Protein AF-A0A1I8IFS0-F1 (afdb_monomer)

Solvent-accessible surface area (backbone atoms only — not comparable to full-atom values): 12813 Å² total; per-residue (Å²): 81,70,69,9,41,59,38,7,77,75,69,34,54,9,78,41,68,41,52,68,35,66,92,79,79,62,46,43,66,48,5,43,55,26,19,78,71,68,16,34,9,33,21,36,29,39,44,37,38,36,21,27,45,75,95,44,44,54,42,33,31,20,45,15,33,56,20,40,13,30,39,33,73,50,88,95,54,44,45,33,42,68,42,56,23,23,49,50,63,67,68,58,48,54,47,28,39,78,68,76,37,70,44,60,85,50,34,21,15,21,68,82,40,45,80,34,40,48,27,66,46,22,70,66,22,18,28,19,15,24,41,22,51,73,94,59,44,6,52,57,15,35,51,47,26,50,51,26,35,46,55,4,10,62,72,34,74,30,55,56,34,73,66,22,52,57,73,93,57,77,93,58,81,58,30,26,11,26,28,23,36,16,35,35,49,80,72,68,54,79,68,52,25,54,54,49,41,53,49,50,51,55,56,44,67,44,86,44,97,41,89,93,51,72,45,79,50,58,40,48,71,57,51,54,49,50,53,50,28,60,75,70,73,50,82,91,73,58,69,70,57,53,54,51,50,54,51,50,26,60,76,70,74,47,136

Organism: NCBI:txid282301

Structure (mmCIF, N/CA/C/O backbone):
data_AF-A0A1I8IFS0-F1
#
_entry.id   AF-A0A1I8IFS0-F1
#
loop_
_atom_site.group_PDB
_atom_site.id
_atom_site.type_symbol
_atom_site.label_atom_id
_atom_site.label_alt_id
_atom_site.label_comp_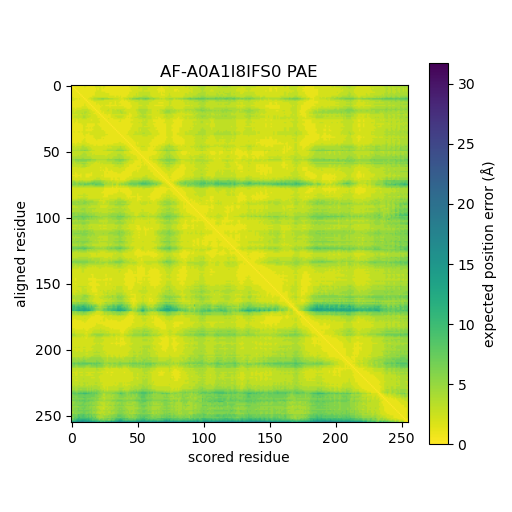id
_atom_site.label_asym_id
_atom_site.label_entity_id
_atom_site.label_seq_id
_atom_site.pdbx_PDB_ins_code
_atom_site.Cartn_x
_atom_site.Cartn_y
_atom_site.Cartn_z
_atom_site.occupancy
_atom_site.B_iso_or_equiv
_atom_site.auth_seq_id
_atom_site.auth_comp_id
_atom_site.auth_asym_id
_atom_site.auth_atom_id
_atom_site.pdbx_PDB_model_num
ATOM 1 N N . MET A 1 1 ? -9.125 -4.667 -11.102 1.00 98.50 1 MET A N 1
ATOM 2 C CA . MET A 1 1 ? -7.885 -4.664 -11.908 1.00 98.50 1 MET A CA 1
ATOM 3 C C . MET A 1 1 ? -8.099 -5.149 -13.339 1.00 98.50 1 MET A C 1
ATOM 5 O O . MET A 1 1 ? -7.757 -4.418 -14.251 1.00 98.50 1 MET A O 1
ATOM 9 N N . ASP A 1 2 ? -8.677 -6.325 -13.578 1.00 98.44 2 ASP A N 1
ATOM 10 C CA . ASP A 1 2 ? -8.735 -6.912 -14.934 1.00 98.44 2 ASP A CA 1
ATOM 11 C C . ASP A 1 2 ? -9.396 -6.011 -15.991 1.00 98.44 2 ASP A C 1
ATOM 13 O O . ASP A 1 2 ? -8.914 -5.907 -17.116 1.00 98.44 2 ASP A O 1
ATOM 17 N N . LEU A 1 3 ? -10.451 -5.275 -15.621 1.00 98.75 3 LEU A N 1
ATOM 18 C CA . LEU A 1 3 ? -11.052 -4.273 -16.508 1.00 98.75 3 LEU A CA 1
ATOM 19 C C . LEU A 1 3 ? -10.087 -3.115 -16.830 1.00 98.75 3 LEU A C 1
ATOM 21 O O . LEU A 1 3 ? -10.099 -2.604 -17.947 1.00 98.75 3 LEU A O 1
ATOM 25 N N . ALA A 1 4 ? -9.245 -2.706 -15.878 1.00 98.81 4 ALA A N 1
ATOM 26 C CA . ALA A 1 4 ? -8.204 -1.709 -16.113 1.00 98.81 4 ALA A CA 1
ATOM 27 C C . ALA A 1 4 ? -7.145 -2.258 -17.082 1.00 98.81 4 ALA A C 1
ATOM 29 O O . ALA A 1 4 ? -6.801 -1.575 -18.038 1.00 98.81 4 ALA A O 1
ATOM 30 N N . VAL A 1 5 ? -6.715 -3.515 -16.916 1.00 98.88 5 VAL A N 1
ATOM 31 C CA . VAL A 1 5 ? -5.812 -4.209 -17.857 1.00 98.88 5 VAL A CA 1
ATOM 32 C C . 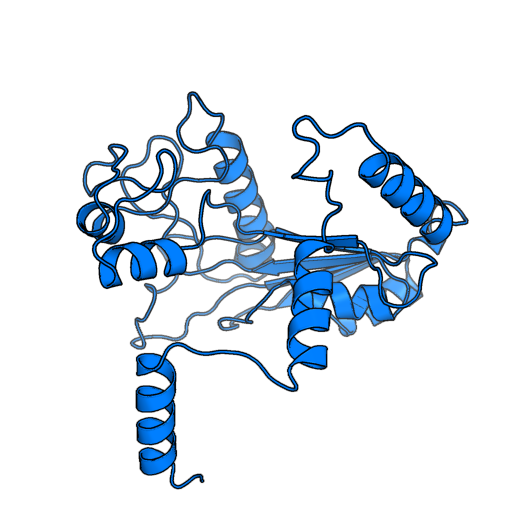VAL A 1 5 ? -6.399 -4.234 -19.272 1.00 98.88 5 VAL A C 1
ATOM 34 O O . VAL A 1 5 ? -5.721 -3.863 -20.228 1.00 98.88 5 VAL A O 1
ATOM 37 N N . ALA A 1 6 ? -7.671 -4.617 -19.415 1.00 98.75 6 ALA A N 1
ATOM 38 C CA . ALA A 1 6 ? -8.342 -4.664 -20.714 1.00 98.75 6 ALA A CA 1
ATOM 39 C C . ALA A 1 6 ? -8.393 -3.287 -21.400 1.00 98.75 6 ALA A C 1
ATOM 41 O O . ALA A 1 6 ? -8.149 -3.196 -22.600 1.00 98.75 6 ALA A O 1
ATOM 42 N N . LYS A 1 7 ? -8.662 -2.216 -20.641 1.00 98.75 7 LYS A N 1
ATOM 43 C CA . LYS A 1 7 ? -8.653 -0.833 -21.148 1.00 98.75 7 LYS A CA 1
ATOM 44 C C . LYS A 1 7 ? -7.243 -0.364 -21.514 1.00 98.75 7 LYS A C 1
ATOM 46 O O . LYS A 1 7 ? -7.053 0.183 -22.594 1.00 98.75 7 LYS A O 1
ATOM 51 N N . ALA A 1 8 ? -6.253 -0.633 -20.664 1.00 98.69 8 ALA A N 1
ATOM 52 C CA . ALA A 1 8 ? -4.863 -0.250 -20.902 1.00 98.69 8 ALA A CA 1
ATOM 53 C C . ALA A 1 8 ? -4.319 -0.838 -22.209 1.00 98.69 8 ALA A C 1
ATOM 55 O O . ALA A 1 8 ? -3.685 -0.127 -22.975 1.00 98.69 8 ALA A O 1
ATOM 56 N N . ARG A 1 9 ? -4.663 -2.090 -22.534 1.00 98.06 9 ARG A N 1
ATOM 57 C CA . ARG A 1 9 ? -4.279 -2.718 -23.812 1.00 98.06 9 ARG A CA 1
ATOM 58 C C . ARG A 1 9 ? -4.854 -2.032 -25.054 1.00 98.06 9 ARG A C 1
ATOM 60 O O . ARG A 1 9 ? -4.344 -2.242 -26.146 1.00 98.06 9 ARG A O 1
ATOM 67 N N . GLN A 1 10 ? -5.936 -1.269 -24.912 1.00 97.75 10 GLN A N 1
ATOM 68 C CA . GLN A 1 10 ? -6.578 -0.578 -26.031 1.00 97.75 10 GLN A CA 1
ATOM 69 C C . GLN A 1 10 ? -6.068 0.855 -26.204 1.00 97.75 10 GLN A C 1
ATOM 71 O O . GLN A 1 10 ? -6.028 1.347 -27.327 1.00 97.75 10 GLN A O 1
ATOM 76 N N . CYS A 1 11 ? -5.716 1.538 -25.111 1.00 97.06 11 CYS A N 1
ATOM 77 C CA . CYS A 1 11 ? -5.417 2.974 -25.139 1.00 97.06 11 CYS A CA 1
ATOM 78 C C . CYS A 1 11 ? -4.245 3.410 -24.243 1.00 97.06 11 CYS A C 1
ATOM 80 O O . CYS A 1 11 ? -4.140 4.581 -23.891 1.00 97.06 11 CYS A O 1
ATOM 82 N N . GLY A 1 12 ? -3.380 2.483 -23.835 1.00 98.12 12 GLY A N 1
ATOM 83 C CA . GLY A 1 12 ? -2.184 2.732 -23.026 1.00 98.12 12 GLY A CA 1
ATOM 84 C C . GLY A 1 12 ? -2.438 2.834 -21.519 1.00 98.12 12 GLY A C 1
ATOM 85 O O . GLY A 1 12 ? -1.599 2.419 -20.727 1.00 98.12 12 GLY A O 1
ATOM 86 N N . VAL A 1 13 ? -3.600 3.335 -21.087 1.00 98.75 13 VAL A N 1
ATOM 87 C CA . VAL A 1 13 ? -3.959 3.452 -19.661 1.00 98.75 13 VAL A CA 1
ATOM 88 C C . VAL A 1 13 ? -5.401 3.021 -19.430 1.00 98.75 13 VAL A C 1
ATOM 90 O O . VAL A 1 13 ? -6.316 3.456 -20.124 1.00 98.75 13 VAL A O 1
ATOM 93 N N . GLY A 1 14 ? -5.617 2.191 -18.416 1.00 98.75 14 GLY A N 1
ATOM 94 C CA . GLY A 1 14 ? -6.935 1.845 -17.909 1.00 98.75 14 GLY A CA 1
ATOM 95 C C . GLY A 1 14 ? -7.089 2.297 -16.467 1.00 98.75 14 GLY A C 1
ATOM 96 O O . GLY A 1 14 ? -6.267 1.956 -15.625 1.00 98.75 14 GLY A O 1
ATOM 97 N N . TRP A 1 15 ? -8.164 3.024 -16.176 1.00 98.69 15 TRP A N 1
ATOM 98 C CA . TRP A 1 15 ? -8.491 3.508 -14.837 1.00 98.69 15 TRP A CA 1
ATOM 99 C C . TRP A 1 15 ? -9.888 3.030 -14.449 1.00 98.69 15 TRP A C 1
ATOM 101 O O . TRP A 1 15 ? -10.848 3.243 -15.193 1.00 98.69 15 TRP A O 1
ATOM 111 N N . VAL A 1 16 ? -10.014 2.360 -13.305 1.00 98.81 16 VAL A N 1
ATOM 112 C CA . VAL A 1 16 ? -11.281 1.801 -12.819 1.00 98.81 16 VAL A CA 1
ATOM 113 C C . VAL A 1 16 ? -11.444 2.119 -11.343 1.00 98.81 16 VAL A C 1
ATOM 115 O O . VAL A 1 16 ? -10.585 1.784 -10.533 1.00 98.81 16 VAL A O 1
ATOM 118 N 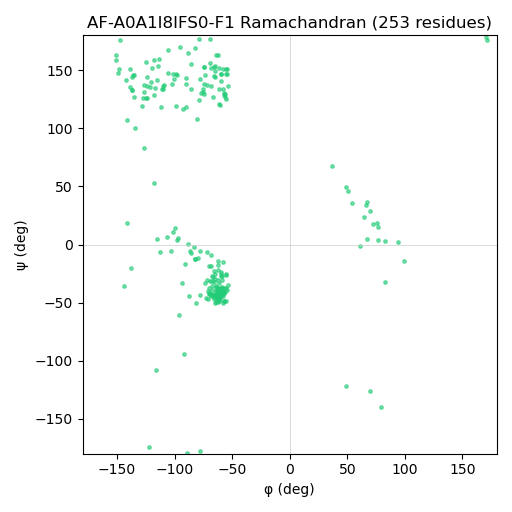N . VAL A 1 17 ? -12.583 2.709 -10.998 1.00 98.62 17 VAL A N 1
ATOM 119 C CA . VAL A 1 17 ? -12.980 2.972 -9.615 1.00 98.62 17 VAL A CA 1
ATOM 120 C C . VAL A 1 17 ? -14.152 2.060 -9.265 1.00 98.62 17 VAL A C 1
ATOM 122 O O . VAL A 1 17 ? -15.084 1.917 -10.057 1.00 98.62 17 VAL A O 1
ATOM 125 N N . ALA A 1 18 ? -14.093 1.418 -8.102 1.00 98.19 18 ALA A N 1
ATOM 126 C CA . ALA A 1 18 ? -15.169 0.602 -7.556 1.00 98.19 18 ALA A CA 1
ATOM 127 C C . ALA A 1 18 ? -15.777 1.292 -6.331 1.00 98.19 18 ALA A C 1
ATOM 129 O O . ALA A 1 18 ? -15.057 1.803 -5.474 1.00 98.19 18 ALA A O 1
ATOM 130 N N . ALA A 1 19 ? -17.105 1.284 -6.258 1.00 97.88 19 ALA A N 1
ATOM 131 C CA . ALA A 1 19 ? -17.886 1.884 -5.185 1.00 97.88 19 ALA A CA 1
ATOM 132 C C . ALA A 1 19 ? -18.620 0.812 -4.377 1.00 97.88 19 ALA A C 1
ATOM 134 O O . ALA A 1 19 ? -18.875 -0.284 -4.874 1.00 97.88 19 ALA A O 1
ATOM 135 N N . ASN A 1 20 ? -19.020 1.163 -3.152 1.00 96.19 20 ASN A N 1
ATOM 136 C CA . ASN A 1 20 ? -19.763 0.288 -2.241 1.00 96.19 20 ASN A CA 1
ATOM 137 C C . ASN A 1 20 ? -19.072 -1.069 -1.987 1.00 96.19 20 ASN A C 1
ATOM 139 O O . ASN A 1 20 ? -19.739 -2.092 -1.841 1.00 96.19 20 ASN A O 1
ATOM 143 N N . SER A 1 21 ? -17.739 -1.070 -1.924 1.00 96.31 21 SER A N 1
ATOM 144 C CA . SER A 1 21 ? -16.931 -2.267 -1.687 1.00 96.31 21 SER A CA 1
ATOM 145 C C . SER A 1 21 ? -16.699 -2.521 -0.188 1.00 96.31 21 SER A C 1
ATOM 147 O O . SER A 1 21 ? -17.170 -1.784 0.689 1.00 96.31 21 SER A O 1
ATOM 149 N N . THR A 1 22 ? -15.956 -3.583 0.112 1.00 94.88 22 THR A N 1
ATOM 150 C CA . THR A 1 22 ? -15.519 -3.986 1.456 1.00 94.88 22 THR A CA 1
ATOM 151 C C . THR A 1 22 ? -13.993 -4.063 1.531 1.00 94.88 22 THR A C 1
ATOM 153 O O . THR A 1 22 ? -13.291 -3.698 0.590 1.00 94.88 22 THR A O 1
ATOM 156 N N . HIS A 1 23 ? -13.452 -4.528 2.659 1.00 95.06 23 HIS A N 1
ATOM 157 C CA . HIS A 1 23 ? -12.017 -4.776 2.789 1.00 95.06 23 HIS A CA 1
ATOM 158 C C . HIS A 1 23 ? -11.539 -5.761 1.708 1.00 95.06 23 HIS A C 1
ATOM 160 O O . HIS A 1 23 ? -12.126 -6.832 1.562 1.00 95.06 23 HIS A O 1
ATOM 166 N N . PHE A 1 24 ? -10.479 -5.413 0.974 1.00 96.25 24 PHE A N 1
ATOM 167 C CA . PHE A 1 24 ? -10.017 -6.186 -0.189 1.00 96.25 24 PHE A CA 1
ATOM 168 C C . PHE A 1 24 ? -8.728 -6.988 0.030 1.00 96.25 24 PHE A C 1
ATOM 170 O O . PHE A 1 24 ? -8.194 -7.559 -0.918 1.00 96.25 24 PHE A O 1
ATOM 177 N N . GLY A 1 25 ? -8.226 -7.027 1.269 1.00 95.88 25 GLY A N 1
ATOM 178 C CA . GLY A 1 25 ? -6.965 -7.683 1.601 1.00 95.88 25 GLY A CA 1
ATOM 179 C C . GLY A 1 25 ? -5.746 -6.829 1.255 1.00 95.88 25 GLY A C 1
ATOM 180 O O . GLY A 1 25 ? -5.739 -5.621 1.485 1.00 95.88 25 GLY A O 1
ATOM 181 N N . ILE A 1 26 ? -4.709 -7.483 0.737 1.00 96.75 26 ILE A N 1
ATOM 182 C CA . ILE A 1 26 ? -3.457 -6.843 0.324 1.00 96.75 26 ILE A CA 1
ATOM 183 C C . ILE A 1 26 ? -3.637 -6.138 -1.027 1.00 96.75 26 ILE A C 1
ATOM 185 O O . ILE A 1 26 ? -4.139 -6.731 -1.985 1.00 96.75 26 ILE A O 1
ATOM 189 N N . ALA A 1 27 ? -3.219 -4.876 -1.132 1.00 98.38 27 ALA A N 1
ATOM 190 C CA . ALA A 1 27 ? -3.340 -4.127 -2.383 1.00 98.38 27 ALA A CA 1
ATOM 191 C C . ALA A 1 27 ? -2.421 -4.719 -3.470 1.00 98.38 27 ALA A C 1
ATOM 193 O O . ALA A 1 27 ? -2.795 -4.764 -4.648 1.00 98.38 27 ALA A O 1
ATOM 194 N N . GLY A 1 28 ? -1.281 -5.288 -3.055 1.00 98.31 28 GLY A N 1
ATOM 195 C CA . GLY A 1 28 ? -0.319 -5.991 -3.899 1.00 98.31 28 GLY A CA 1
ATOM 196 C C . GLY A 1 28 ? -0.929 -7.107 -4.737 1.00 98.31 28 GLY A C 1
ATOM 197 O O . GLY A 1 28 ? -0.548 -7.253 -5.895 1.00 98.31 28 GLY A O 1
ATOM 198 N N . HIS A 1 29 ? -1.943 -7.823 -4.229 1.00 98.06 29 HIS A N 1
ATOM 199 C CA . HIS A 1 29 ? -2.639 -8.855 -5.007 1.00 98.06 29 HIS A CA 1
ATOM 200 C C . HIS A 1 29 ? -3.198 -8.295 -6.320 1.00 98.06 29 HIS A C 1
ATOM 202 O O . HIS A 1 29 ? -3.091 -8.929 -7.365 1.00 98.06 29 HIS A O 1
ATOM 208 N N . TYR A 1 30 ? -3.765 -7.088 -6.292 1.00 98.69 30 TYR A N 1
ATOM 209 C CA . TYR A 1 30 ? -4.360 -6.473 -7.474 1.00 98.69 30 TYR A CA 1
ATOM 210 C C . TYR A 1 30 ? -3.302 -5.888 -8.402 1.00 98.69 30 TYR A C 1
ATOM 212 O O . TYR A 1 30 ? -3.392 -6.097 -9.608 1.00 98.69 30 TYR A O 1
ATOM 220 N N . SER A 1 31 ? -2.296 -5.193 -7.872 1.00 98.75 31 SER A N 1
ATOM 221 C CA . SER A 1 31 ? -1.220 -4.622 -8.693 1.00 98.75 31 SER A CA 1
ATOM 222 C C . SER A 1 31 ? -0.409 -5.709 -9.405 1.00 98.75 31 SER A C 1
ATOM 224 O O . SER A 1 31 ? -0.133 -5.583 -10.599 1.00 98.75 31 SER A O 1
ATOM 226 N N . LEU A 1 32 ? -0.114 -6.825 -8.724 1.00 98.50 32 LEU A N 1
ATOM 227 C CA . LEU A 1 32 ? 0.585 -7.974 -9.310 1.00 98.50 32 LEU A CA 1
ATOM 228 C C . LEU A 1 32 ? -0.190 -8.618 -10.466 1.00 98.50 32 LEU A C 1
ATOM 230 O O . LEU A 1 32 ? 0.436 -9.101 -11.407 1.00 98.50 32 LEU A O 1
ATOM 234 N N . ARG A 1 33 ? -1.532 -8.582 -10.462 1.00 98.19 33 ARG A N 1
ATOM 235 C CA . ARG A 1 33 ? -2.326 -9.063 -11.611 1.00 98.19 33 ARG A CA 1
ATOM 236 C C . ARG A 1 33 ? -2.012 -8.283 -12.886 1.00 98.19 33 ARG A C 1
ATOM 238 O O . ARG A 1 33 ? -1.914 -8.889 -13.944 1.00 98.19 33 ARG A O 1
ATOM 245 N N . ALA A 1 34 ? -1.836 -6.962 -12.805 1.00 98.62 34 ALA A N 1
ATOM 246 C CA . ALA A 1 34 ? -1.439 -6.167 -13.970 1.00 98.62 34 ALA A CA 1
ATOM 247 C C . ALA A 1 34 ? 0.012 -6.457 -14.387 1.00 98.62 34 ALA A C 1
ATOM 249 O O . ALA A 1 34 ? 0.264 -6.660 -15.575 1.00 98.62 34 ALA A O 1
ATOM 250 N N . ALA A 1 35 ? 0.931 -6.575 -13.420 1.00 98.38 35 ALA A N 1
ATOM 251 C CA . ALA A 1 35 ? 2.326 -6.943 -13.683 1.00 98.38 35 ALA A CA 1
ATOM 252 C C . ALA A 1 35 ? 2.447 -8.304 -14.387 1.00 98.38 35 ALA A C 1
ATOM 254 O O . ALA A 1 35 ? 3.197 -8.427 -15.352 1.00 98.38 35 ALA A O 1
ATOM 255 N N . GLY A 1 36 ? 1.632 -9.292 -14.001 1.00 97.31 36 GLY A N 1
ATOM 256 C CA . GLY A 1 36 ? 1.546 -10.594 -14.677 1.00 97.31 36 GLY A CA 1
ATOM 257 C C . GLY A 1 36 ? 1.065 -10.528 -16.135 1.00 97.31 36 GLY A C 1
ATOM 258 O O . GLY A 1 36 ? 1.233 -11.486 -16.884 1.00 97.31 36 GLY A O 1
ATOM 259 N N . HIS A 1 37 ? 0.501 -9.397 -16.565 1.00 97.50 37 HIS A N 1
ATOM 260 C CA . HIS A 1 37 ? 0.132 -9.120 -17.953 1.00 97.50 37 HIS A CA 1
ATOM 261 C C . HIS A 1 37 ? 1.132 -8.215 -18.688 1.00 97.50 37 HIS A C 1
ATOM 263 O O . HIS A 1 37 ? 0.812 -7.761 -19.788 1.00 97.50 37 HIS A O 1
ATOM 269 N N . GLY A 1 38 ? 2.307 -7.950 -18.107 1.00 97.56 38 GLY A N 1
ATOM 270 C CA . GLY A 1 38 ? 3.312 -7.052 -18.679 1.00 97.56 38 GLY A CA 1
ATOM 271 C C . GLY A 1 38 ? 2.971 -5.565 -18.533 1.00 97.56 38 GLY A C 1
ATOM 272 O O . GLY A 1 38 ? 3.538 -4.740 -19.242 1.00 97.56 38 GLY A O 1
ATOM 273 N N . LEU A 1 39 ? 2.058 -5.207 -17.624 1.00 98.69 39 LEU A N 1
ATOM 274 C CA . LEU A 1 39 ? 1.611 -3.830 -17.395 1.00 98.69 39 LEU A CA 1
ATOM 275 C C . LEU A 1 39 ? 2.023 -3.340 -16.005 1.00 98.69 39 LEU A C 1
ATOM 277 O O . LEU A 1 39 ? 2.117 -4.120 -15.063 1.00 98.69 39 LEU A O 1
ATOM 281 N N . ILE A 1 40 ? 2.191 -2.034 -15.835 1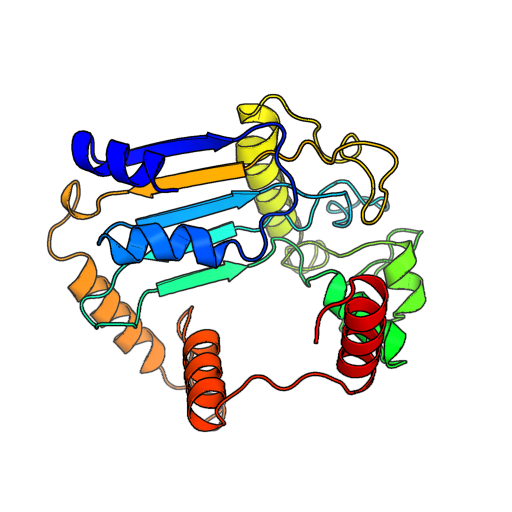.00 98.88 40 ILE A N 1
ATOM 282 C CA . ILE A 1 40 ? 2.314 -1.436 -14.502 1.00 98.88 40 ILE A CA 1
ATOM 283 C C . ILE A 1 40 ? 0.926 -1.431 -13.855 1.00 98.88 40 ILE A C 1
ATOM 285 O O . ILE A 1 40 ? -0.040 -0.978 -14.467 1.00 98.88 40 ILE A O 1
ATOM 289 N N . GLY A 1 41 ? 0.817 -1.924 -12.623 1.00 98.88 41 GLY A N 1
ATOM 290 C CA . GLY A 1 41 ? -0.413 -1.942 -11.836 1.00 98.88 41 GLY A CA 1
ATOM 291 C C . GLY A 1 41 ? -0.345 -1.001 -10.646 1.00 98.88 41 GLY A C 1
ATOM 292 O O . GLY A 1 41 ? 0.630 -1.040 -9.903 1.00 98.88 41 GLY A O 1
ATOM 293 N N . LEU A 1 42 ? -1.397 -0.215 -10.429 1.00 98.94 42 LEU A N 1
ATOM 294 C CA . LEU A 1 42 ? -1.610 0.554 -9.204 1.00 98.94 42 LEU A CA 1
ATOM 295 C C . LEU A 1 42 ? -2.922 0.127 -8.547 1.00 98.94 42 LEU A C 1
ATOM 297 O O . LEU A 1 42 ? -3.934 -0.060 -9.232 1.00 98.94 42 LEU A O 1
ATOM 301 N N . ALA A 1 43 ? -2.921 0.022 -7.223 1.00 98.81 43 ALA A N 1
ATOM 302 C CA . ALA A 1 43 ? -4.109 -0.300 -6.445 1.00 98.81 43 ALA A CA 1
ATOM 303 C C . ALA A 1 43 ? -4.179 0.552 -5.177 1.00 98.81 43 ALA A C 1
ATOM 305 O O . ALA A 1 43 ? -3.194 0.703 -4.454 1.00 98.81 43 ALA A O 1
ATOM 306 N N . PHE A 1 44 ? -5.371 1.077 -4.908 1.00 98.81 44 PHE A N 1
ATOM 307 C CA . PHE A 1 44 ? -5.662 1.950 -3.778 1.00 98.81 44 PHE A CA 1
ATOM 308 C C . PHE A 1 44 ? -7.014 1.579 -3.161 1.00 98.81 44 PHE A C 1
ATOM 310 O O . PHE A 1 44 ? -7.922 1.118 -3.860 1.00 98.81 44 PHE A O 1
ATOM 317 N N . THR A 1 45 ? -7.167 1.821 -1.862 1.00 98.56 45 THR A N 1
ATOM 318 C CA . THR A 1 45 ? -8.458 1.751 -1.161 1.00 98.56 45 THR A CA 1
ATOM 319 C C . THR A 1 45 ? -8.463 2.751 -0.017 1.00 98.56 45 THR A C 1
ATOM 321 O O . THR A 1 45 ? -7.427 2.960 0.612 1.00 98.56 45 THR A O 1
ATOM 324 N N . ASN A 1 46 ? -9.620 3.328 0.302 1.00 97.81 46 ASN A N 1
ATOM 325 C CA . ASN A 1 46 ? -9.802 3.941 1.616 1.00 97.81 46 ASN A CA 1
ATOM 326 C C . ASN A 1 46 ? -10.174 2.870 2.660 1.00 97.81 46 ASN A C 1
ATOM 328 O O . ASN A 1 46 ? -10.444 1.714 2.312 1.00 97.81 46 ASN A O 1
ATOM 332 N N . ALA A 1 47 ? -10.163 3.235 3.941 1.00 96.75 47 ALA A N 1
ATOM 333 C CA . ALA A 1 47 ? -10.548 2.350 5.040 1.00 96.75 47 ALA A CA 1
ATOM 334 C C . ALA A 1 47 ? -11.193 3.125 6.201 1.00 96.75 47 ALA A C 1
ATOM 336 O O . ALA A 1 47 ? -11.266 4.352 6.185 1.00 96.75 47 ALA A O 1
ATOM 337 N N . SER A 1 48 ? -11.659 2.394 7.217 1.00 96.06 48 SER A N 1
ATOM 338 C CA . SER A 1 48 ? -12.192 2.976 8.453 1.00 96.06 48 SER A CA 1
ATOM 339 C C . SER A 1 48 ? -11.183 3.921 9.131 1.00 96.06 48 SER A C 1
ATOM 341 O O . SER A 1 48 ? -9.987 3.627 9.091 1.00 96.06 48 SER A O 1
ATOM 343 N N . PRO A 1 49 ? -11.635 4.999 9.804 1.00 96.56 49 PRO A N 1
ATOM 344 C CA . PRO A 1 49 ? -10.755 5.973 10.453 1.00 96.56 49 PRO A CA 1
ATOM 345 C C . PRO A 1 49 ? -9.877 5.351 11.541 1.00 96.56 49 PRO A C 1
ATOM 347 O O . PRO A 1 49 ? -10.384 4.803 12.518 1.00 96.56 49 PRO A O 1
ATOM 350 N N . ILE A 1 50 ? -8.560 5.448 11.369 1.00 96.81 50 ILE A N 1
ATOM 351 C CA . ILE A 1 50 ? -7.535 4.982 12.318 1.00 96.81 50 ILE A CA 1
ATOM 352 C C . ILE A 1 50 ? -6.324 5.932 12.325 1.00 96.81 50 ILE A C 1
ATOM 354 O O . ILE A 1 50 ? -5.706 6.159 13.366 1.00 96.81 50 ILE A O 1
ATOM 358 N N . LEU A 1 51 ? -5.972 6.491 11.165 1.00 98.12 51 LEU A N 1
ATOM 359 C CA . LEU A 1 51 ? -4.888 7.453 10.997 1.00 98.12 51 LEU A CA 1
ATOM 360 C C . LEU A 1 51 ? -5.317 8.825 11.522 1.00 98.12 51 LEU A C 1
ATOM 362 O O . LEU A 1 51 ? -6.388 9.334 11.169 1.00 98.12 51 LEU A O 1
ATOM 366 N N . VAL A 1 52 ? -4.451 9.429 12.336 1.00 98.25 52 VAL A N 1
ATOM 367 C CA . VAL A 1 52 ? -4.626 10.773 12.895 1.00 98.25 52 VAL A CA 1
ATOM 368 C C . VAL A 1 52 ? -3.947 11.791 11.972 1.00 98.25 52 VAL A C 1
ATOM 370 O O . VAL A 1 52 ? -2.729 11.721 11.787 1.00 98.25 52 VAL A O 1
ATOM 373 N N . PRO A 1 53 ? -4.697 12.723 11.351 1.00 97.88 53 PRO A N 1
ATOM 374 C CA . PRO A 1 53 ? -4.111 13.791 10.547 1.00 97.88 53 PRO A CA 1
ATOM 375 C C . PRO A 1 53 ? -3.080 14.607 11.326 1.00 97.88 53 PRO A C 1
ATOM 377 O O . PRO A 1 53 ? -3.192 14.781 12.539 1.00 97.88 53 PRO A O 1
ATOM 380 N N . THR A 1 54 ? -2.090 15.164 10.631 1.00 97.38 54 THR A N 1
ATOM 381 C CA . THR A 1 54 ? -1.065 15.998 11.271 1.00 97.38 54 THR A CA 1
ATOM 382 C C . THR A 1 54 ? -1.716 17.156 12.038 1.00 97.38 54 THR A C 1
ATOM 384 O O . THR A 1 54 ? -2.549 17.872 11.484 1.00 97.38 54 THR A O 1
ATOM 387 N N . ARG A 1 55 ? -1.322 17.333 13.309 1.00 95.62 55 ARG A N 1
ATOM 388 C CA . ARG A 1 55 ? -1.877 18.305 14.279 1.00 95.62 55 ARG A CA 1
ATOM 389 C C . ARG A 1 55 ? -3.324 18.055 14.737 1.00 95.62 55 ARG A C 1
ATOM 391 O O . ARG A 1 55 ? -3.863 18.873 15.478 1.00 95.62 55 ARG A O 1
ATOM 398 N N . ALA A 1 56 ? -3.960 16.957 14.334 1.00 97.12 56 ALA A N 1
ATOM 399 C CA . ALA A 1 56 ? -5.226 16.518 14.916 1.00 97.12 56 ALA A CA 1
ATOM 400 C C . ALA A 1 56 ? -4.980 15.606 16.128 1.00 97.12 56 ALA A C 1
ATOM 402 O O . ALA A 1 56 ? -3.889 15.068 16.304 1.00 97.12 56 ALA A O 1
ATOM 403 N N . LYS A 1 57 ? -6.022 15.396 16.940 1.00 95.19 57 LYS A N 1
ATOM 404 C CA . LYS A 1 57 ? -6.037 14.368 17.996 1.00 95.19 57 LYS A CA 1
ATOM 405 C C . LYS A 1 57 ? -7.025 13.227 17.752 1.00 95.19 57 LYS A C 1
ATOM 407 O O . LYS A 1 57 ? -7.059 12.271 18.511 1.00 95.19 57 LYS A O 1
ATOM 412 N N . GLN A 1 58 ? -7.853 13.340 16.713 1.00 95.44 58 GLN A N 1
ATOM 413 C CA . GLN A 1 58 ? -8.885 12.359 16.381 1.00 95.44 58 GLN A CA 1
ATOM 414 C C . GLN A 1 58 ? -8.506 11.601 15.103 1.00 95.44 58 GLN A C 1
ATOM 416 O O . GLN A 1 58 ? -8.071 12.240 14.137 1.00 95.44 58 GLN A O 1
ATOM 421 N N . PRO A 1 59 ? -8.703 10.271 15.055 1.00 96.56 59 PRO A N 1
ATOM 422 C CA . PRO A 1 59 ? -8.628 9.510 13.815 1.00 96.56 59 PRO A CA 1
ATOM 423 C C . PRO A 1 59 ? -9.626 10.035 12.786 1.00 96.56 59 PRO A C 1
ATOM 425 O O . PRO A 1 59 ? -10.796 10.249 13.102 1.00 96.56 59 PRO A O 1
ATOM 428 N N . ALA A 1 60 ? -9.177 10.215 11.547 1.00 97.12 60 ALA A N 1
ATOM 429 C CA . ALA A 1 60 ? -10.038 10.738 10.486 1.00 97.12 60 ALA A CA 1
ATOM 430 C C . ALA A 1 60 ? -9.880 10.025 9.145 1.00 97.12 60 ALA A C 1
ATOM 432 O O . ALA A 1 60 ? -10.785 10.104 8.324 1.00 97.12 60 ALA A O 1
ATOM 433 N N . LEU A 1 61 ? -8.769 9.328 8.909 1.00 97.88 61 LEU A N 1
ATOM 434 C CA . LEU A 1 61 ? -8.514 8.617 7.655 1.00 97.88 61 LEU A CA 1
ATOM 435 C C . LEU A 1 61 ? -8.200 7.153 7.925 1.00 97.88 61 LEU A C 1
ATOM 437 O O . LEU A 1 61 ? -7.751 6.794 9.015 1.00 97.88 61 LEU A O 1
ATOM 441 N N . GLY A 1 62 ? -8.409 6.302 6.929 1.00 97.31 62 GLY A N 1
ATOM 442 C CA . GLY A 1 62 ? -7.883 4.947 6.971 1.00 97.31 62 GLY A CA 1
ATOM 443 C C . GLY A 1 62 ? -6.360 4.907 6.854 1.00 97.31 62 GLY A C 1
ATOM 444 O O . GLY A 1 62 ? -5.687 5.918 6.645 1.00 97.31 62 GLY A O 1
ATOM 445 N N . THR A 1 63 ? -5.799 3.702 6.943 1.00 97.38 63 THR A N 1
ATOM 446 C CA . THR A 1 63 ? -4.384 3.460 6.609 1.00 97.38 63 THR A CA 1
ATOM 447 C C . THR A 1 63 ? -4.093 3.607 5.110 1.00 97.38 63 THR A C 1
ATOM 449 O O . THR A 1 63 ? -2.925 3.584 4.733 1.00 97.38 63 THR A O 1
ATOM 452 N N . ASN A 1 64 ? -5.146 3.734 4.288 1.00 98.19 64 ASN A N 1
ATOM 453 C CA . ASN A 1 64 ? -5.175 4.233 2.911 1.00 98.19 64 ASN A CA 1
ATOM 454 C C . ASN A 1 64 ? -3.953 3.839 2.059 1.00 98.19 64 ASN A C 1
ATOM 4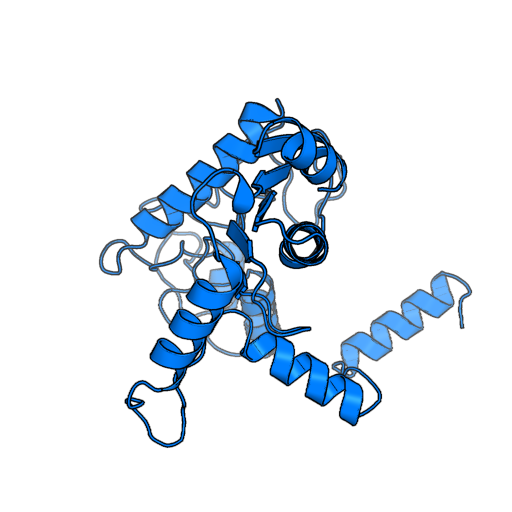56 O O . ASN A 1 64 ? -3.151 4.700 1.709 1.00 98.19 64 ASN A O 1
ATOM 460 N N . PRO A 1 65 ? -3.768 2.545 1.737 1.00 98.12 65 PRO A N 1
ATOM 461 C CA . PRO A 1 65 ? -2.540 2.073 1.115 1.00 98.12 65 PRO A CA 1
ATOM 462 C C . PRO A 1 65 ? -2.302 2.635 -0.291 1.00 98.12 65 PRO A C 1
ATOM 464 O O . PRO A 1 65 ? -3.234 2.861 -1.068 1.00 98.12 65 PRO A O 1
ATOM 467 N N . VAL A 1 66 ? -1.018 2.781 -0.617 1.00 98.56 66 VAL A N 1
ATOM 468 C CA . VAL A 1 66 ? -0.495 3.056 -1.956 1.00 98.56 66 VAL A CA 1
ATOM 469 C C . VAL A 1 66 ? 0.265 1.820 -2.409 1.00 98.56 66 VAL A C 1
ATOM 471 O O . VAL A 1 66 ? 1.254 1.432 -1.785 1.00 98.56 66 VAL A O 1
ATOM 474 N N . CYS A 1 67 ? -0.193 1.209 -3.499 1.00 98.81 67 CYS A N 1
ATOM 475 C CA . CYS A 1 67 ? 0.460 0.043 -4.065 1.00 98.81 67 CYS A CA 1
ATOM 476 C C . CYS A 1 67 ? 0.784 0.238 -5.544 1.00 98.81 67 CYS A C 1
ATOM 478 O O . CYS A 1 67 ? -0.054 0.713 -6.311 1.00 98.81 67 CYS A O 1
ATOM 480 N N . MET A 1 68 ? 1.986 -0.187 -5.932 1.00 98.81 68 MET A N 1
ATOM 481 C CA . MET A 1 68 ? 2.448 -0.253 -7.311 1.00 98.81 68 MET A CA 1
ATOM 482 C C . MET A 1 68 ? 3.198 -1.561 -7.551 1.00 98.81 68 MET A C 1
ATOM 484 O O . MET A 1 68 ? 4.097 -1.907 -6.789 1.00 98.81 68 MET A O 1
ATOM 488 N N . ALA A 1 69 ? 2.879 -2.244 -8.646 1.00 98.81 69 ALA A N 1
ATOM 489 C CA . ALA A 1 69 ? 3.688 -3.335 -9.168 1.00 98.81 69 ALA A CA 1
ATOM 490 C C . ALA A 1 69 ? 4.070 -3.061 -10.621 1.00 98.81 69 ALA A C 1
ATOM 492 O O . ALA A 1 69 ? 3.277 -2.497 -11.375 1.00 98.81 69 ALA A O 1
ATOM 493 N N . ALA A 1 70 ? 5.271 -3.463 -11.022 1.00 98.75 70 ALA A N 1
ATOM 494 C CA . ALA A 1 70 ? 5.739 -3.295 -12.392 1.00 98.75 70 ALA A CA 1
ATOM 495 C C . ALA A 1 70 ? 6.561 -4.510 -12.851 1.00 98.75 70 ALA A C 1
ATOM 497 O O . ALA A 1 70 ? 7.319 -5.066 -12.050 1.00 98.75 70 ALA A O 1
ATOM 498 N N . PRO A 1 71 ? 6.409 -4.938 -14.116 1.00 98.12 71 PRO A N 1
ATOM 499 C CA . PRO A 1 71 ? 7.093 -6.110 -14.641 1.00 98.12 71 PRO A CA 1
ATOM 500 C C . PRO A 1 71 ? 8.569 -5.816 -14.910 1.00 98.12 71 PRO A C 1
ATOM 502 O O . PRO A 1 71 ? 8.915 -4.829 -15.563 1.00 98.12 71 PRO A O 1
ATOM 505 N N . THR A 1 72 ? 9.423 -6.724 -14.464 1.00 98.19 72 THR A N 1
ATOM 506 C CA . THR A 1 72 ? 10.819 -6.840 -14.889 1.00 98.19 72 THR A CA 1
ATOM 507 C C . THR A 1 72 ? 10.924 -7.872 -16.015 1.00 98.19 72 THR A C 1
ATOM 509 O O . THR A 1 72 ? 9.956 -8.572 -16.320 1.00 98.19 72 THR A O 1
ATOM 512 N N . ASP A 1 73 ? 12.081 -7.961 -16.666 1.00 96.56 73 ASP A N 1
ATOM 513 C CA . ASP A 1 73 ? 12.367 -9.026 -17.641 1.00 96.56 73 ASP A CA 1
ATOM 514 C C . ASP A 1 73 ? 12.736 -10.366 -16.967 1.00 96.56 73 ASP A C 1
ATOM 516 O O . ASP A 1 73 ? 12.851 -11.396 -17.634 1.00 96.56 73 ASP A O 1
ATOM 520 N N . ARG A 1 74 ? 12.859 -10.369 -15.632 1.00 94.25 74 ARG A N 1
ATOM 521 C CA . ARG A 1 74 ? 13.118 -11.543 -14.798 1.00 94.25 74 ARG A CA 1
ATOM 522 C C . ARG A 1 74 ? 11.809 -12.197 -14.344 1.00 94.25 74 ARG A C 1
ATOM 524 O O . ARG A 1 74 ? 11.022 -11.576 -13.622 1.00 94.25 74 ARG A O 1
ATOM 531 N N . PRO A 1 75 ? 11.554 -13.466 -14.715 1.00 89.31 75 PRO A N 1
ATOM 532 C CA . PRO A 1 75 ? 10.348 -14.171 -14.295 1.00 89.31 75 PRO A CA 1
ATOM 533 C C . PRO A 1 75 ? 10.211 -14.227 -12.769 1.00 89.31 75 PRO A C 1
ATOM 535 O O . PRO A 1 75 ? 11.133 -14.634 -12.072 1.00 89.31 75 PRO A O 1
ATOM 538 N N . GLY A 1 76 ? 9.039 -13.853 -12.251 1.00 89.25 76 GLY A N 1
ATOM 539 C CA . GLY A 1 76 ? 8.741 -13.931 -10.816 1.00 89.25 76 GLY A CA 1
ATOM 540 C C . GLY A 1 76 ? 9.368 -12.831 -9.952 1.00 89.25 76 GLY A C 1
ATOM 541 O O . GLY A 1 76 ? 9.168 -12.840 -8.741 1.00 89.25 76 GLY A O 1
ATOM 542 N N . GLU A 1 77 ? 10.058 -11.848 -10.541 1.00 95.69 77 GLU A N 1
ATOM 543 C CA . GLU A 1 77 ? 10.714 -10.759 -9.803 1.00 95.69 77 GLU A CA 1
ATOM 544 C C . GLU A 1 77 ? 10.159 -9.361 -10.135 1.00 95.69 77 GLU A C 1
ATOM 546 O O . GLU A 1 77 ? 10.931 -8.456 -10.466 1.00 95.69 77 GLU A O 1
ATOM 551 N N . PRO A 1 78 ? 8.836 -9.117 -10.053 1.00 97.44 78 PRO A N 1
ATOM 552 C CA . PRO A 1 78 ? 8.311 -7.780 -10.300 1.00 97.44 78 PRO A CA 1
ATOM 553 C C . PRO A 1 78 ? 8.799 -6.801 -9.224 1.00 97.44 78 PRO A C 1
ATOM 555 O O . PRO A 1 78 ? 9.016 -7.173 -8.065 1.00 97.44 78 PRO A O 1
ATOM 558 N N . PHE A 1 79 ? 8.893 -5.521 -9.578 1.00 98.62 79 PHE A N 1
ATOM 559 C CA . PHE A 1 79 ? 8.870 -4.473 -8.560 1.00 98.62 79 PHE A CA 1
ATOM 560 C C . PHE A 1 79 ? 7.528 -4.546 -7.829 1.00 98.62 79 PHE A C 1
ATOM 562 O O . PHE A 1 79 ? 6.489 -4.635 -8.490 1.00 98.62 79 PHE A O 1
ATOM 569 N N . LEU A 1 80 ? 7.538 -4.489 -6.496 1.00 98.69 80 LEU A N 1
ATOM 570 C CA . LEU A 1 80 ? 6.319 -4.453 -5.690 1.00 98.69 80 LEU A CA 1
ATOM 571 C C . LEU A 1 80 ? 6.482 -3.519 -4.492 1.00 98.69 80 LEU A C 1
ATOM 573 O O . LEU A 1 80 ? 7.135 -3.850 -3.507 1.00 98.69 80 LEU A O 1
ATOM 577 N N . LEU A 1 81 ? 5.820 -2.370 -4.559 1.00 98.69 81 LEU A N 1
ATOM 578 C CA . LEU A 1 81 ? 5.554 -1.526 -3.405 1.00 98.69 81 LEU A CA 1
ATOM 579 C C . LEU A 1 81 ? 4.122 -1.793 -2.936 1.00 98.69 81 LEU A C 1
ATOM 581 O O . LEU A 1 81 ? 3.183 -1.547 -3.688 1.00 98.69 81 LEU A O 1
ATOM 585 N N . ASP A 1 82 ? 3.943 -2.259 -1.703 1.00 98.38 82 ASP A N 1
ATOM 586 C CA . ASP A 1 82 ? 2.636 -2.367 -1.043 1.00 98.38 82 ASP A CA 1
ATOM 587 C C . ASP A 1 82 ? 2.756 -1.816 0.381 1.00 98.38 82 ASP A C 1
ATOM 589 O O . ASP A 1 82 ? 3.309 -2.461 1.274 1.00 98.38 82 ASP A O 1
ATOM 593 N N . MET A 1 83 ? 2.313 -0.573 0.579 1.00 98.00 83 MET A N 1
ATOM 594 C CA . MET A 1 83 ? 2.491 0.139 1.843 1.00 98.00 83 MET A CA 1
ATOM 595 C C . MET A 1 83 ? 1.233 0.894 2.263 1.00 98.00 83 MET A C 1
ATOM 597 O O . MET A 1 83 ? 0.532 1.489 1.447 1.00 98.00 83 MET A O 1
ATOM 601 N N . ALA A 1 84 ? 0.984 0.923 3.572 1.00 97.94 84 ALA A N 1
ATOM 602 C CA . ALA A 1 84 ? 0.065 1.882 4.170 1.00 97.94 84 ALA A CA 1
ATOM 603 C C . ALA A 1 84 ? 0.654 3.303 4.113 1.00 97.94 84 ALA A C 1
ATOM 605 O O . ALA A 1 84 ? 1.871 3.482 4.097 1.00 97.94 84 ALA A O 1
ATOM 606 N N . THR A 1 85 ? -0.204 4.320 4.160 1.00 98.56 85 THR A N 1
ATOM 607 C CA . THR A 1 85 ? 0.212 5.723 4.338 1.00 98.56 85 THR A CA 1
ATOM 608 C C . THR A 1 85 ? 0.325 6.124 5.808 1.00 98.56 85 THR A C 1
ATOM 610 O O . THR A 1 85 ? 0.657 7.270 6.110 1.00 98.56 85 THR A O 1
ATOM 613 N N . SER A 1 86 ? 0.058 5.200 6.735 1.00 98.12 86 SER A N 1
ATOM 614 C CA . SER A 1 86 ? 0.401 5.314 8.154 1.00 98.12 86 SER A CA 1
ATOM 615 C C . SER A 1 86 ? 1.828 4.826 8.420 1.00 98.12 86 SER A C 1
ATOM 617 O O . SER A 1 86 ? 2.345 3.973 7.702 1.00 98.12 86 SER A O 1
ATOM 619 N N . ALA A 1 87 ? 2.455 5.313 9.495 1.00 97.62 87 ALA A N 1
ATOM 620 C CA . ALA A 1 87 ? 3.778 4.852 9.929 1.00 97.62 87 ALA A CA 1
ATOM 621 C C . ALA A 1 87 ? 3.798 3.347 10.241 1.00 97.62 87 ALA A C 1
ATOM 623 O O . ALA A 1 87 ? 4.829 2.682 10.134 1.00 97.62 87 ALA A O 1
ATOM 624 N N . VAL A 1 88 ? 2.644 2.802 10.630 1.00 96.44 88 VAL A N 1
ATOM 625 C CA . VAL A 1 88 ? 2.470 1.391 10.944 1.00 96.44 88 VAL A CA 1
ATOM 626 C C . VAL A 1 88 ? 1.054 0.921 10.605 1.00 96.44 88 VAL A C 1
ATOM 628 O O . VAL A 1 88 ? 0.092 1.686 10.670 1.00 96.44 88 VAL A O 1
ATOM 631 N N . ALA A 1 89 ? 0.903 -0.361 10.269 1.00 93.38 89 ALA A N 1
ATOM 632 C CA . ALA A 1 89 ? -0.404 -1.006 10.212 1.00 93.38 89 ALA A CA 1
ATOM 633 C C . ALA A 1 89 ? -1.009 -1.139 11.622 1.00 93.38 89 ALA A C 1
ATOM 635 O O . ALA A 1 89 ? -0.332 -1.595 12.545 1.00 93.38 89 ALA A O 1
ATOM 636 N N . TYR A 1 90 ? -2.301 -0.837 11.773 1.00 92.44 90 TYR A N 1
ATOM 637 C CA . TYR A 1 90 ? -2.994 -0.897 13.069 1.00 92.44 90 TYR A CA 1
ATOM 638 C C . TYR A 1 90 ? -2.892 -2.268 13.754 1.00 92.44 90 TYR A C 1
ATOM 640 O O . TYR A 1 90 ? -2.657 -2.352 14.955 1.00 92.44 90 TYR A O 1
ATOM 648 N N . GLY A 1 91 ? -2.944 -3.361 12.984 1.00 92.12 91 GLY A N 1
ATOM 649 C CA . GLY A 1 91 ? -2.782 -4.717 13.523 1.00 92.12 91 GLY A CA 1
ATOM 650 C C . GLY A 1 91 ? -1.437 -4.961 14.227 1.00 92.12 91 GLY A C 1
ATOM 651 O O . GLY A 1 91 ? -1.362 -5.796 15.126 1.00 92.12 91 GLY A O 1
ATOM 652 N N . LYS A 1 92 ? -0.371 -4.215 13.886 1.00 94.50 92 LYS A N 1
ATOM 653 C CA . LYS A 1 92 ? 0.910 -4.294 14.613 1.00 94.50 92 LYS A CA 1
ATOM 654 C C . LYS A 1 92 ? 0.826 -3.619 15.985 1.00 94.50 92 LYS A C 1
ATOM 656 O O . LYS A 1 92 ? 1.454 -4.115 16.916 1.00 94.50 92 LYS A O 1
ATOM 661 N N . VAL A 1 93 ? 0.039 -2.549 16.127 1.00 95.25 93 VAL A N 1
ATOM 662 C CA . VAL A 1 93 ? -0.261 -1.922 17.429 1.00 95.25 93 VAL A CA 1
ATOM 663 C C . VAL A 1 93 ? -1.066 -2.893 18.293 1.00 95.25 93 VAL A C 1
ATOM 665 O O . VAL A 1 93 ? -0.672 -3.166 19.425 1.00 95.25 93 VAL A O 1
ATOM 668 N N . GLU A 1 94 ? -2.109 -3.519 17.731 1.00 93.12 94 GLU A N 1
ATOM 669 C CA . GLU A 1 94 ? -2.879 -4.561 18.429 1.00 93.12 94 GLU A CA 1
ATOM 670 C C . GLU A 1 94 ? -1.991 -5.726 18.889 1.00 93.12 94 GLU A C 1
ATOM 672 O O . GLU A 1 94 ? -2.145 -6.222 20.002 1.00 93.12 94 GLU A O 1
ATOM 677 N N . MET A 1 95 ? -1.043 -6.164 18.054 1.00 92.44 95 MET A N 1
ATOM 678 C CA . MET A 1 95 ? -0.115 -7.241 18.406 1.00 92.44 95 MET A CA 1
ATOM 679 C C . MET A 1 95 ? 0.827 -6.836 19.547 1.00 92.44 95 MET A C 1
ATOM 681 O O . MET A 1 95 ? 1.024 -7.622 20.475 1.00 92.44 95 MET A O 1
ATOM 685 N N . LYS A 1 96 ? 1.374 -5.613 19.523 1.00 94.06 96 LYS A N 1
ATOM 686 C CA . LYS A 1 96 ? 2.216 -5.093 20.612 1.00 94.06 96 LYS A CA 1
ATOM 687 C C . LYS A 1 96 ? 1.449 -5.044 21.931 1.00 94.06 96 LYS A C 1
ATOM 689 O O . LYS A 1 96 ? 1.965 -5.527 22.932 1.00 94.06 96 LYS A O 1
ATOM 694 N N . HIS A 1 97 ? 0.195 -4.598 21.903 1.00 93.56 97 HIS A N 1
ATOM 695 C CA . HIS A 1 97 ? -0.671 -4.624 23.079 1.00 93.56 97 HIS A CA 1
ATOM 696 C C . HIS A 1 97 ? -0.938 -6.048 23.584 1.00 93.56 97 HIS A C 1
ATOM 698 O O . HIS A 1 97 ? -0.685 -6.344 24.749 1.00 93.56 97 HIS A O 1
ATOM 704 N N . ARG A 1 98 ? -1.334 -6.975 22.699 1.00 89.00 98 ARG A N 1
ATOM 705 C CA . ARG A 1 98 ? -1.560 -8.391 23.061 1.00 89.00 98 ARG A CA 1
ATOM 706 C C . ARG A 1 98 ? -0.323 -9.077 23.640 1.00 89.00 98 ARG A C 1
ATOM 708 O O . ARG A 1 98 ? -0.462 -10.041 24.382 1.00 89.00 98 ARG A O 1
ATOM 715 N N . THR A 1 99 ? 0.871 -8.620 23.272 1.00 88.19 99 THR A N 1
ATOM 716 C CA . THR A 1 99 ? 2.147 -9.172 23.748 1.00 88.19 99 THR A CA 1
ATOM 717 C C . THR A 1 99 ? 2.760 -8.372 24.902 1.00 88.19 99 THR A C 1
ATOM 719 O O . THR A 1 99 ? 3.862 -8.702 25.334 1.00 88.19 99 THR A O 1
ATOM 722 N N . GLY A 1 100 ? 2.076 -7.337 25.410 1.00 90.62 100 GLY A N 1
ATOM 723 C CA . GLY A 1 100 ? 2.563 -6.488 26.503 1.00 90.62 100 GLY A CA 1
ATOM 724 C C . GLY A 1 100 ? 3.817 -5.677 26.155 1.00 90.62 100 GLY A C 1
ATOM 725 O O . GLY A 1 100 ? 4.596 -5.326 27.037 1.00 90.62 100 GLY A O 1
ATOM 726 N N . GLN A 1 101 ? 4.056 -5.414 24.869 1.00 94.81 101 GLN A N 1
ATOM 727 C CA . GLN A 1 101 ? 5.242 -4.716 24.378 1.00 94.81 101 GLN A CA 1
ATOM 728 C C . GLN A 1 101 ? 4.956 -3.235 24.109 1.00 94.81 101 GLN A C 1
ATOM 730 O O . GLN A 1 101 ? 3.882 -2.864 23.637 1.00 94.81 101 GLN A O 1
ATOM 735 N N . GLN A 1 102 ? 5.963 -2.387 24.325 1.00 97.62 102 GLN A N 1
ATOM 736 C CA . GLN A 1 102 ? 5.898 -0.971 23.957 1.00 97.62 102 GLN A CA 1
ATOM 737 C C . GLN A 1 102 ? 5.882 -0.763 22.437 1.00 97.62 102 GLN A C 1
ATOM 739 O O . GLN A 1 102 ? 6.456 -1.544 21.665 1.00 97.62 102 GLN A O 1
ATOM 744 N N . LEU A 1 103 ? 5.271 0.344 22.017 1.00 97.94 103 LEU A N 1
ATOM 745 C CA . LEU A 1 103 ? 5.335 0.832 20.647 1.00 97.94 103 LEU A CA 1
ATOM 746 C C . LEU A 1 103 ? 6.684 1.535 20.393 1.00 97.94 103 LEU A C 1
ATOM 748 O O . LEU A 1 103 ? 7.221 2.227 21.272 1.00 97.94 103 LEU A O 1
ATOM 752 N N . PRO A 1 104 ? 7.262 1.377 19.193 1.00 97.31 104 PRO A N 1
ATOM 753 C CA . PRO A 1 104 ? 8.284 2.286 18.695 1.00 97.31 104 PRO A CA 1
ATOM 754 C C . PRO A 1 104 ? 7.780 3.733 18.644 1.00 97.31 104 PRO A C 1
ATOM 756 O O . PRO A 1 104 ? 6.589 3.978 18.445 1.00 97.31 104 PRO A O 1
ATOM 759 N N . ALA A 1 105 ? 8.701 4.685 18.789 1.00 96.69 105 ALA A N 1
ATOM 760 C CA . ALA A 1 105 ? 8.405 6.090 18.526 1.00 96.69 105 ALA A CA 1
ATOM 761 C C . ALA A 1 105 ? 7.946 6.278 17.064 1.00 96.69 105 ALA A C 1
ATOM 763 O O . ALA A 1 105 ? 8.369 5.551 16.161 1.00 96.69 105 ALA A O 1
ATOM 764 N N . GLY A 1 106 ? 7.050 7.232 16.846 1.00 96.81 106 GLY A N 1
ATOM 765 C CA . GLY A 1 106 ? 6.474 7.599 15.560 1.00 96.81 106 GLY A CA 1
ATOM 766 C C . GLY A 1 106 ? 5.300 6.729 15.117 1.00 96.81 106 GLY A C 1
ATOM 767 O O . GLY A 1 106 ? 4.800 6.927 14.015 1.00 96.81 106 GLY A O 1
ATOM 768 N N . TRP A 1 107 ? 4.850 5.764 15.929 1.00 97.75 107 TRP A N 1
ATOM 769 C CA . TRP A 1 107 ? 3.766 4.851 15.544 1.00 97.75 107 TRP A CA 1
ATOM 770 C C . TRP A 1 107 ? 2.370 5.381 15.853 1.00 97.75 107 TRP A C 1
ATOM 772 O O . TRP A 1 107 ? 1.472 5.225 15.023 1.00 97.75 107 TRP A O 1
ATOM 782 N N . ALA A 1 108 ? 2.164 5.956 17.037 1.00 97.94 108 ALA A N 1
ATOM 783 C CA . ALA A 1 108 ? 0.828 6.241 17.546 1.00 97.94 108 ALA A CA 1
ATOM 784 C C . ALA A 1 108 ? 0.787 7.455 18.477 1.00 97.94 108 ALA A C 1
ATOM 786 O O . ALA A 1 108 ? 1.806 7.883 19.025 1.00 97.94 108 ALA A O 1
ATOM 787 N N . VAL A 1 109 ? -0.425 7.965 18.673 1.00 98.12 109 VAL A N 1
ATOM 788 C CA . VAL A 1 109 ? -0.763 8.983 19.671 1.00 98.12 109 VAL A CA 1
ATOM 789 C C . VAL A 1 109 ? -1.771 8.439 20.680 1.00 98.12 109 VAL A C 1
ATOM 791 O O . VAL A 1 109 ? -2.471 7.469 20.391 1.00 98.12 109 VAL A O 1
ATOM 794 N N . ASP A 1 110 ? -1.834 9.061 21.856 1.00 97.38 110 ASP A N 1
ATOM 795 C CA . ASP A 1 110 ? -2.876 8.849 22.863 1.00 97.38 110 ASP A CA 1
ATOM 796 C C . ASP A 1 110 ? -4.187 9.589 22.509 1.00 97.38 110 ASP A C 1
ATOM 798 O O . ASP A 1 110 ? -4.297 10.240 21.465 1.00 97.38 110 ASP A O 1
ATOM 802 N N . SER A 1 111 ? -5.193 9.510 23.387 1.00 96.44 111 SER A N 1
ATOM 803 C CA . SER A 1 111 ? -6.491 10.189 23.214 1.00 96.44 111 SER A CA 1
ATOM 804 C C . SER A 1 111 ? -6.399 11.719 23.161 1.00 96.44 111 SER A C 1
ATOM 806 O O . SER A 1 111 ? -7.326 12.379 22.686 1.00 96.44 111 SER A O 1
ATOM 808 N N . GLU A 1 112 ? -5.290 12.298 23.628 1.00 96.62 112 GLU A N 1
ATOM 809 C CA . GLU A 1 112 ? -5.034 13.737 23.573 1.00 96.62 112 GLU A CA 1
ATOM 810 C C . GLU A 1 112 ? -4.166 14.150 22.385 1.00 96.62 112 GLU A C 1
ATOM 812 O O . GLU A 1 112 ? -3.844 15.331 22.242 1.00 96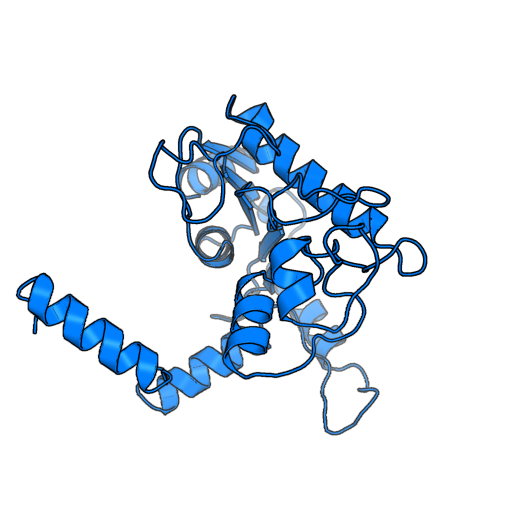.62 112 GLU A O 1
ATOM 817 N N . GLY A 1 113 ? -3.838 13.212 21.493 1.00 95.75 113 GLY A N 1
ATOM 818 C CA . GLY A 1 113 ? -3.043 13.471 20.296 1.00 95.75 113 GLY A CA 1
ATOM 819 C C . GLY A 1 113 ? -1.549 13.616 20.577 1.00 95.75 113 GLY A C 1
ATOM 820 O O . GLY A 1 113 ? -0.815 14.104 19.718 1.00 95.75 113 GLY A O 1
ATOM 821 N N . ARG A 1 114 ? -1.079 13.211 21.762 1.00 96.94 114 ARG A N 1
ATOM 822 C CA . ARG A 1 114 ? 0.348 13.215 22.108 1.00 96.94 114 ARG A CA 1
ATOM 823 C C . ARG A 1 114 ? 0.959 11.884 21.714 1.00 96.94 114 ARG A C 1
ATOM 825 O O . ARG A 1 114 ? 0.356 10.840 21.944 1.00 96.94 114 ARG A O 1
ATOM 832 N N . GLU A 1 115 ? 2.154 11.915 21.136 1.00 97.44 115 GLU A N 1
ATOM 833 C CA . GLU A 1 115 ? 2.881 10.693 20.794 1.00 97.44 115 GLU A CA 1
ATOM 834 C C . GLU A 1 115 ? 3.018 9.778 22.016 1.00 97.44 115 GLU A C 1
ATOM 836 O O . GLU A 1 115 ? 3.335 10.230 23.118 1.00 97.44 115 GLU A O 1
ATOM 841 N N . THR A 1 116 ? 2.783 8.482 21.815 1.00 97.81 116 THR A N 1
ATOM 842 C CA . THR A 1 116 ? 2.867 7.495 22.888 1.00 97.81 116 THR A CA 1
ATOM 843 C C . THR A 1 116 ? 3.611 6.240 22.460 1.00 97.81 116 THR A C 1
ATOM 845 O O . THR A 1 116 ? 3.533 5.779 21.320 1.00 97.81 116 THR A O 1
ATOM 848 N N . ARG A 1 117 ? 4.327 5.663 23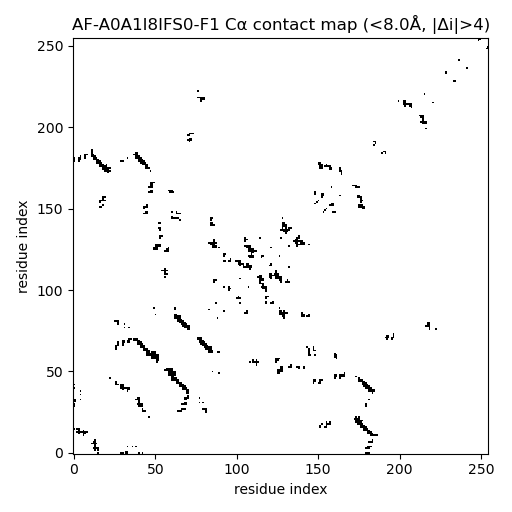.427 1.00 98.06 117 ARG A N 1
ATOM 849 C CA . ARG A 1 117 ? 4.937 4.331 23.337 1.00 98.06 117 ARG A CA 1
ATOM 850 C C . ARG A 1 117 ? 4.156 3.283 24.120 1.00 98.06 117 ARG A C 1
ATOM 852 O O . ARG A 1 117 ? 4.494 2.101 24.066 1.00 98.06 117 ARG A O 1
ATOM 859 N N . ASP A 1 118 ? 3.128 3.707 24.846 1.00 98.00 118 ASP A N 1
ATOM 860 C CA . ASP A 1 118 ? 2.219 2.802 25.521 1.00 98.00 118 ASP A CA 1
ATOM 861 C C . ASP A 1 118 ? 1.214 2.227 24.516 1.00 98.00 118 ASP A C 1
ATOM 863 O O . ASP A 1 118 ? 0.548 2.954 23.774 1.00 98.00 118 ASP A O 1
ATOM 867 N N . SER A 1 119 ? 1.156 0.899 24.452 1.00 96.69 119 SER A N 1
ATOM 868 C CA . SER A 1 119 ? 0.358 0.200 23.443 1.00 96.69 119 SER A CA 1
ATOM 869 C C . SER A 1 119 ? -1.143 0.307 23.701 1.00 96.69 119 SER A C 1
ATOM 871 O O . SER A 1 119 ? -1.908 0.348 22.741 1.00 96.69 119 SER A O 1
ATOM 873 N N . GLU A 1 120 ? -1.566 0.405 24.963 1.00 96.62 120 GLU A N 1
ATOM 874 C CA . GLU A 1 120 ? -2.970 0.578 25.334 1.00 96.62 120 GLU A CA 1
ATOM 875 C C . GLU A 1 120 ? -3.453 1.997 25.011 1.00 96.62 120 GLU A C 1
ATOM 877 O O . GLU A 1 120 ? -4.484 2.167 24.358 1.00 96.62 120 GLU A O 1
ATOM 882 N N . ALA A 1 121 ? -2.677 3.019 25.370 1.00 97.06 121 ALA A N 1
ATOM 883 C CA . ALA A 1 121 ? -2.946 4.404 25.001 1.00 97.06 121 ALA A CA 1
ATOM 884 C C . ALA A 1 121 ? -3.010 4.577 23.475 1.00 97.06 121 ALA A C 1
ATOM 886 O O . ALA A 1 121 ? -3.913 5.241 22.967 1.00 97.06 121 ALA A O 1
ATOM 887 N N . GLY A 1 122 ? -2.103 3.927 22.735 1.00 96.25 122 GLY A N 1
ATOM 888 C CA . GLY A 1 122 ? -2.084 3.963 21.271 1.00 96.25 122 GLY A CA 1
ATOM 889 C C . GLY A 1 122 ? -3.307 3.318 20.608 1.00 96.25 122 GLY A C 1
ATOM 890 O O . GLY A 1 122 ? -3.712 3.750 19.529 1.00 96.25 122 GLY A O 1
ATOM 891 N N . LEU A 1 123 ? -3.933 2.316 21.240 1.00 93.62 123 LEU A N 1
ATOM 892 C CA . LEU A 1 123 ? -5.182 1.724 20.740 1.00 93.62 123 LEU A CA 1
ATOM 893 C C . LEU A 1 123 ? -6.375 2.679 20.852 1.00 93.62 123 LEU A C 1
ATOM 895 O O . LEU A 1 123 ? -7.267 2.612 20.004 1.00 93.62 123 LEU A O 1
ATOM 899 N N . HIS A 1 124 ? -6.376 3.547 21.867 1.00 92.31 124 HIS A N 1
ATOM 900 C CA . HIS A 1 124 ? -7.452 4.503 22.145 1.00 92.31 124 HIS A CA 1
ATOM 901 C C . HIS A 1 124 ? -7.262 5.870 21.472 1.00 92.31 124 HIS A C 1
ATOM 903 O O . HIS A 1 124 ? -8.221 6.635 21.383 1.00 92.31 124 HIS A O 1
ATOM 909 N N . GLY A 1 125 ? -6.050 6.189 21.011 1.00 95.38 125 GLY A N 1
ATOM 910 C CA . GLY A 1 125 ? -5.782 7.370 20.193 1.00 95.38 125 GLY A CA 1
ATOM 911 C C . GLY A 1 125 ? -5.874 7.049 18.705 1.00 95.38 125 GLY A C 1
ATOM 912 O O . GLY A 1 125 ? -6.954 7.075 18.119 1.00 95.38 125 GLY A O 1
ATOM 913 N N . GLY A 1 126 ? -4.738 6.742 18.080 1.00 96.50 126 GLY A N 1
ATOM 914 C CA . GLY A 1 126 ? -4.674 6.346 16.672 1.00 96.50 126 GLY A CA 1
ATOM 915 C C . GLY A 1 126 ? -3.245 6.267 16.145 1.00 96.50 126 GLY A C 1
ATOM 916 O O . GLY A 1 126 ? -2.286 6.540 16.868 1.00 96.50 126 GLY A O 1
ATOM 917 N N . VAL A 1 127 ? -3.087 5.887 14.875 1.00 98.00 127 VAL A N 1
ATOM 918 C CA . VAL A 1 127 ? -1.755 5.766 14.255 1.00 98.00 127 VAL A CA 1
ATOM 919 C C . VAL A 1 127 ? -1.322 7.071 13.605 1.00 98.00 127 VAL A C 1
ATOM 921 O O . VAL A 1 127 ? -2.127 7.779 12.995 1.00 98.00 127 VAL A O 1
ATOM 924 N N . LEU A 1 128 ? -0.028 7.365 13.696 1.00 98.50 128 LEU A N 1
ATOM 925 C CA . LEU A 1 128 ? 0.565 8.500 13.004 1.00 98.50 128 LEU A CA 1
ATOM 926 C C . LEU A 1 128 ? 0.702 8.217 11.496 1.00 98.50 128 LEU A C 1
ATOM 928 O O . LEU A 1 128 ? 0.829 7.054 11.083 1.00 98.50 128 LEU A O 1
ATOM 932 N N . PRO A 1 129 ? 0.693 9.258 10.648 1.00 98.38 129 PRO A N 1
ATOM 933 C CA . PRO A 1 129 ? 0.984 9.109 9.228 1.00 98.38 129 PRO A CA 1
ATOM 934 C C . PRO A 1 129 ? 2.425 8.636 8.984 1.00 98.38 129 PRO A C 1
ATOM 936 O O . PRO A 1 129 ? 3.285 8.747 9.855 1.00 98.38 129 PRO A O 1
ATOM 939 N N . LEU A 1 130 ? 2.721 8.140 7.781 1.00 98.44 130 LEU A N 1
ATOM 940 C CA . LEU A 1 130 ? 4.095 7.859 7.364 1.00 98.44 130 LEU A CA 1
ATOM 941 C C . LEU A 1 130 ? 4.947 9.132 7.495 1.00 98.44 130 LEU A C 1
ATOM 943 O O . LEU A 1 130 ? 4.592 10.184 6.963 1.00 98.44 130 LEU A O 1
ATOM 947 N N . GLY A 1 131 ? 6.068 9.019 8.208 1.00 97.50 131 GLY A N 1
ATOM 948 C CA . GLY A 1 131 ? 6.866 10.166 8.644 1.00 97.50 131 GLY A CA 1
ATOM 949 C C . GLY A 1 131 ? 6.531 10.655 10.057 1.00 97.50 131 GLY A C 1
ATOM 950 O O . GLY A 1 131 ? 7.131 11.617 10.494 1.00 97.50 131 GLY A O 1
ATOM 951 N N . GLY A 1 132 ? 5.615 10.019 10.792 1.00 97.38 132 GLY A N 1
ATOM 952 C CA . GLY A 1 132 ? 5.402 10.277 12.218 1.00 97.38 132 GLY A CA 1
ATOM 953 C C . GLY A 1 132 ? 4.790 11.649 12.521 1.00 97.38 132 GLY A C 1
ATOM 954 O O . GLY A 1 132 ? 3.722 11.998 12.015 1.00 97.38 132 GLY A O 1
ATOM 955 N N . LEU A 1 133 ? 5.454 12.406 13.397 1.00 96.44 133 LEU A N 1
ATOM 956 C CA . LEU A 1 133 ? 5.076 13.771 13.762 1.00 96.44 133 LEU A CA 1
ATOM 957 C C . LEU A 1 133 ? 5.511 14.770 12.681 1.00 96.44 133 LEU A C 1
ATOM 959 O O . LEU A 1 133 ? 6.145 14.430 11.685 1.00 96.44 133 LEU A O 1
ATOM 963 N N . GLU A 1 134 ? 5.168 16.042 12.867 1.00 95.19 134 GLU A N 1
ATOM 964 C CA . GLU A 1 134 ? 5.534 17.088 11.911 1.00 95.19 134 GLU A CA 1
ATOM 965 C C . GLU A 1 134 ? 7.055 17.231 11.734 1.00 95.19 134 GLU A C 1
ATOM 967 O O . GLU A 1 134 ? 7.524 17.333 10.600 1.00 95.19 134 GLU A O 1
ATOM 972 N N . GLU A 1 135 ? 7.818 17.147 12.827 1.00 95.81 135 GLU A N 1
ATOM 973 C CA . GLU A 1 135 ? 9.288 17.228 12.835 1.00 95.81 135 GLU A CA 1
ATOM 974 C C . GLU A 1 135 ? 9.946 16.142 11.970 1.00 95.81 135 GLU A C 1
ATOM 976 O O . GLU A 1 135 ? 10.988 16.368 11.358 1.00 95.81 135 GLU A O 1
ATOM 981 N N . THR A 1 136 ? 9.303 14.977 11.857 1.00 96.81 136 THR A N 1
ATOM 982 C CA . THR A 1 136 ? 9.753 13.834 11.052 1.00 96.81 136 THR A CA 1
ATOM 983 C C . THR A 1 136 ? 9.050 13.741 9.690 1.00 96.81 136 THR A C 1
ATOM 985 O O . THR A 1 136 ? 9.217 12.771 8.950 1.00 96.81 136 THR A O 1
ATOM 988 N N . SER A 1 137 ? 8.372 14.820 9.277 1.00 97.69 137 SER A N 1
ATOM 989 C CA . SER A 1 137 ? 7.657 14.964 8.000 1.00 97.69 137 SER A CA 1
ATOM 990 C C . SER A 1 137 ? 6.379 14.128 7.844 1.00 97.69 137 SER A C 1
ATOM 992 O O . SER A 1 137 ? 5.978 13.831 6.716 1.00 97.69 137 SER A O 1
ATOM 994 N N . GLY A 1 138 ? 5.675 13.818 8.935 1.00 97.81 138 GLY A N 1
ATOM 995 C CA . GLY A 1 138 ? 4.395 13.096 8.914 1.00 97.81 138 GLY A CA 1
ATOM 996 C C . GLY A 1 138 ? 3.308 13.724 8.034 1.00 97.81 138 GLY A C 1
ATOM 997 O O . GLY A 1 138 ? 2.450 13.028 7.493 1.00 97.81 138 GLY A O 1
ATOM 998 N N . TYR A 1 139 ? 3.370 15.035 7.788 1.00 98.25 139 TYR A N 1
ATOM 999 C CA . TYR A 1 139 ? 2.459 15.710 6.856 1.00 98.25 139 TYR A CA 1
ATOM 1000 C C . TYR A 1 139 ? 2.535 15.150 5.423 1.00 98.25 139 TYR A C 1
ATOM 1002 O O . TYR A 1 139 ? 1.556 15.244 4.683 1.00 98.25 139 TYR A O 1
ATOM 1010 N N . LYS A 1 140 ? 3.653 14.520 5.027 1.00 98.62 140 LYS A N 1
ATOM 1011 C CA . LYS A 1 140 ? 3.786 13.846 3.725 1.00 98.62 140 LYS A CA 1
ATOM 1012 C C . LYS A 1 140 ? 2.951 12.568 3.672 1.00 98.62 140 LYS A C 1
ATOM 1014 O O . LYS A 1 140 ? 2.192 12.384 2.724 1.00 98.62 140 LYS A O 1
ATOM 1019 N N . GLY A 1 141 ? 3.030 11.720 4.702 1.00 98.44 141 GLY A N 1
ATOM 1020 C CA . GLY A 1 141 ? 2.175 10.537 4.826 1.00 98.44 141 GLY A CA 1
ATOM 1021 C C . GLY A 1 141 ? 0.695 10.897 4.924 1.00 98.44 141 GLY A C 1
ATOM 1022 O O . GLY A 1 141 ? -0.140 10.246 4.302 1.00 98.44 141 GLY A O 1
ATOM 1023 N N . TYR A 1 142 ? 0.371 11.988 5.623 1.00 98.56 142 TYR A N 1
ATOM 1024 C CA . TYR A 1 142 ? -0.991 12.518 5.667 1.00 98.56 142 TYR A CA 1
ATOM 1025 C C . TYR A 1 142 ? -1.473 12.967 4.277 1.00 98.56 142 TYR A C 1
ATOM 1027 O O . TYR A 1 142 ? -2.571 12.599 3.859 1.00 98.56 142 TYR A O 1
ATOM 1035 N N . GLY A 1 143 ? -0.636 13.685 3.522 1.00 98.69 143 GLY A N 1
ATOM 1036 C CA . GLY A 1 143 ? -0.936 14.064 2.139 1.00 98.69 143 GLY A CA 1
ATOM 1037 C C . GLY A 1 143 ? -1.191 12.856 1.230 1.00 98.69 143 GLY A C 1
ATOM 1038 O O . GLY A 1 143 ? -2.156 12.858 0.466 1.00 98.69 143 GLY A O 1
ATOM 1039 N N . LEU A 1 144 ? -0.387 11.794 1.356 1.00 98.75 144 LEU A N 1
ATOM 1040 C CA . LEU A 1 144 ? -0.605 10.539 0.626 1.00 98.75 144 LEU A CA 1
ATOM 1041 C C . LEU A 1 144 ? -1.927 9.864 1.023 1.00 98.75 144 LEU A C 1
ATOM 1043 O O . LEU A 1 144 ? -2.663 9.408 0.149 1.00 98.75 144 LEU A O 1
ATOM 1047 N N . ALA A 1 145 ? -2.264 9.846 2.316 1.00 98.56 145 ALA A N 1
ATOM 1048 C CA . ALA A 1 145 ? -3.524 9.285 2.801 1.00 98.56 145 ALA A CA 1
ATOM 1049 C C . ALA A 1 145 ? -4.740 10.014 2.202 1.00 98.56 145 ALA A C 1
ATOM 1051 O O . ALA A 1 145 ? -5.699 9.367 1.775 1.00 98.56 145 ALA A O 1
ATOM 1052 N N . LEU A 1 146 ? -4.689 11.351 2.125 1.00 98.44 146 LEU A N 1
ATOM 1053 C CA . LEU A 1 146 ? -5.730 12.164 1.490 1.00 98.44 146 LEU A CA 1
ATOM 1054 C C . LEU A 1 146 ? -5.799 11.962 -0.022 1.00 98.44 146 LEU A C 1
ATOM 1056 O O . LEU A 1 146 ? -6.897 11.899 -0.569 1.00 98.44 146 LEU A O 1
ATOM 1060 N N . MET A 1 147 ? -4.657 11.836 -0.702 1.00 98.75 147 MET A N 1
ATOM 1061 C CA . MET A 1 147 ? -4.632 11.505 -2.128 1.00 98.75 147 MET A CA 1
ATOM 1062 C C . MET A 1 147 ? -5.403 10.205 -2.382 1.00 98.75 147 MET A C 1
ATOM 1064 O O . MET A 1 147 ? -6.290 10.174 -3.231 1.00 98.75 147 MET A O 1
ATOM 1068 N N . VAL A 1 148 ? -5.127 9.153 -1.608 1.00 98.69 148 VAL A N 1
ATOM 1069 C CA . VAL A 1 148 ? -5.848 7.876 -1.714 1.00 98.69 148 VAL A CA 1
ATOM 1070 C C . VAL A 1 148 ? -7.338 8.041 -1.412 1.00 98.69 148 VAL A C 1
ATOM 1072 O O . VAL A 1 148 ? -8.162 7.506 -2.151 1.00 98.69 148 VAL A O 1
ATOM 1075 N N . GLU A 1 149 ? -7.698 8.822 -0.391 1.00 98.12 149 GLU A N 1
ATOM 1076 C CA . GLU A 1 149 ? -9.097 9.115 -0.056 1.00 98.12 149 GLU A CA 1
ATOM 1077 C C . GLU A 1 149 ? -9.839 9.792 -1.223 1.00 98.12 149 GLU A C 1
ATOM 1079 O O . GLU A 1 149 ? -10.967 9.423 -1.540 1.00 98.12 149 GLU A O 1
ATOM 1084 N N . ILE A 1 150 ? -9.200 10.739 -1.915 1.00 98.50 150 ILE A N 1
ATOM 1085 C CA . ILE A 1 150 ? -9.769 11.409 -3.092 1.00 98.50 150 ILE A CA 1
ATOM 1086 C C . ILE 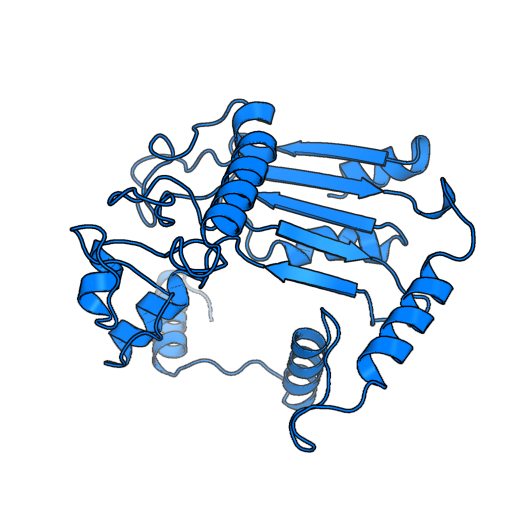A 1 150 ? -9.969 10.404 -4.236 1.00 98.50 150 ILE A C 1
ATOM 1088 O O . ILE A 1 150 ? -11.060 10.319 -4.803 1.00 98.50 150 ILE A O 1
ATOM 1092 N N . LEU A 1 151 ? -8.932 9.624 -4.562 1.00 98.56 151 LEU A N 1
ATOM 1093 C CA . LEU A 1 151 ? -8.964 8.673 -5.680 1.00 98.56 151 LEU A CA 1
ATOM 1094 C C . LEU A 1 151 ? -9.940 7.514 -5.455 1.00 98.56 151 LEU A C 1
ATOM 1096 O O . LEU A 1 151 ? -10.439 6.934 -6.417 1.00 98.56 151 LEU A O 1
ATOM 1100 N N . CYS A 1 152 ? -10.186 7.159 -4.198 1.00 98.31 152 CYS A N 1
ATOM 1101 C CA . CYS A 1 152 ? -11.051 6.049 -3.835 1.00 98.31 152 CYS A CA 1
ATOM 1102 C C . CYS A 1 152 ? -12.460 6.529 -3.518 1.00 98.31 152 CYS A C 1
ATOM 1104 O O . CYS A 1 152 ? -13.398 6.127 -4.193 1.00 98.31 152 CYS A O 1
ATOM 1106 N N . SER A 1 153 ? -12.619 7.390 -2.518 1.00 97.44 153 SER A N 1
ATOM 1107 C CA . SER A 1 153 ? -13.927 7.728 -1.962 1.00 97.44 153 SER A CA 1
ATOM 1108 C C . SER A 1 153 ? -14.663 8.764 -2.794 1.00 97.44 153 SER A C 1
ATOM 1110 O O . SER A 1 153 ? -15.818 8.558 -3.168 1.00 97.44 153 SER A O 1
ATOM 1112 N N . LEU A 1 154 ? -13.992 9.876 -3.114 1.00 97.69 154 LEU A N 1
ATOM 1113 C CA . LEU A 1 154 ? -14.626 10.973 -3.849 1.00 97.69 154 LEU A CA 1
ATOM 1114 C C . LEU A 1 154 ? -14.930 10.576 -5.292 1.00 97.69 154 LEU A C 1
ATOM 1116 O O . LEU A 1 154 ? -16.035 10.837 -5.762 1.00 97.69 154 LEU A O 1
ATOM 1120 N N . LEU A 1 155 ? -14.004 9.891 -5.973 1.00 97.69 155 LEU A N 1
ATOM 1121 C CA . LEU A 1 155 ? -14.274 9.376 -7.320 1.00 97.69 155 LEU A CA 1
ATOM 1122 C C . LEU A 1 155 ? -15.366 8.294 -7.335 1.00 97.69 155 LEU A C 1
ATOM 1124 O O . LEU A 1 155 ? -16.104 8.202 -8.313 1.00 97.69 155 LEU A O 1
ATOM 1128 N N . ALA A 1 156 ? -15.488 7.484 -6.277 1.00 97.62 156 ALA A N 1
ATOM 1129 C CA . ALA A 1 156 ? -16.518 6.447 -6.181 1.00 97.62 156 ALA A CA 1
ATOM 1130 C C . ALA A 1 156 ? -17.885 6.968 -5.704 1.00 97.62 156 ALA A C 1
ATOM 1132 O O . ALA A 1 156 ? -18.867 6.226 -5.764 1.00 97.62 156 ALA A O 1
ATOM 1133 N N . GLY A 1 157 ? -17.964 8.198 -5.184 1.00 97.62 157 GLY A N 1
ATOM 1134 C CA . GLY A 1 157 ? -19.171 8.711 -4.531 1.00 97.62 157 GLY A CA 1
ATOM 1135 C C . GLY A 1 157 ? -19.522 7.972 -3.231 1.00 97.62 157 GLY A C 1
ATOM 1136 O O . GLY A 1 157 ? -20.700 7.768 -2.927 1.00 97.62 157 GLY A O 1
ATOM 1137 N N . THR A 1 158 ? -18.518 7.525 -2.472 1.00 97.44 158 THR A N 1
ATOM 1138 C CA . THR A 1 158 ? -18.690 6.796 -1.202 1.00 97.44 158 THR A CA 1
ATOM 1139 C C . THR A 1 158 ? -18.372 7.673 0.019 1.00 97.44 158 THR A C 1
ATOM 1141 O O . THR A 1 158 ? -17.820 8.762 -0.142 1.00 97.44 158 THR A O 1
ATOM 1144 N N . PRO A 1 159 ? -18.719 7.246 1.255 1.00 96.88 159 PRO A N 1
ATOM 1145 C CA . PRO A 1 159 ? -18.363 7.991 2.462 1.00 96.88 159 PRO A CA 1
ATOM 1146 C C . PRO A 1 159 ? -16.858 8.267 2.569 1.00 96.88 159 PRO A C 1
ATOM 1148 O O . PRO A 1 159 ? -16.039 7.452 2.145 1.00 96.88 159 PRO A O 1
ATOM 1151 N N . VAL A 1 160 ? -16.519 9.416 3.158 1.00 96.19 160 VAL A N 1
ATOM 1152 C CA . VAL A 1 160 ? -15.150 9.935 3.283 1.00 96.19 160 VAL A CA 1
ATOM 1153 C C . VAL A 1 160 ? -14.767 10.028 4.753 1.00 96.19 160 VAL A C 1
ATOM 1155 O O . VAL A 1 160 ? -15.543 10.551 5.562 1.00 96.19 160 VAL A O 1
ATOM 1158 N N . GLY A 1 161 ? -13.561 9.566 5.086 1.00 95.25 161 GLY A N 1
ATOM 1159 C CA . GLY A 1 161 ? -12.956 9.755 6.404 1.00 95.25 161 GLY A CA 1
ATOM 1160 C C . GLY A 1 161 ? -13.898 9.392 7.566 1.00 95.25 161 GLY A C 1
ATOM 1161 O O . GLY A 1 161 ? -14.408 8.270 7.574 1.00 95.25 161 GLY A O 1
ATOM 1162 N N . PRO A 1 162 ? -14.215 10.309 8.509 1.00 95.44 162 PRO A N 1
ATOM 1163 C CA . PRO A 1 162 ? -15.090 10.024 9.658 1.00 95.44 162 PRO A CA 1
ATOM 1164 C C . PRO A 1 162 ? -16.506 9.535 9.317 1.00 95.44 162 PRO A C 1
ATOM 1166 O O . PRO A 1 162 ? -17.204 9.034 10.193 1.00 95.44 162 PRO A O 1
ATOM 1169 N N . SER A 1 163 ? -16.953 9.689 8.065 1.00 95.31 163 SER A N 1
ATOM 1170 C CA . SER A 1 163 ? -18.255 9.178 7.611 1.00 95.31 163 SER A CA 1
ATOM 1171 C C . SER A 1 163 ? -18.221 7.693 7.229 1.00 95.31 163 SER A C 1
ATOM 1173 O O . SER A 1 163 ? -19.272 7.086 7.024 1.00 95.31 163 SER A O 1
ATOM 1175 N N . VAL A 1 164 ? -17.032 7.098 7.092 1.00 95.81 164 VAL A N 1
ATOM 1176 C CA . VAL A 1 164 ? -16.864 5.649 6.937 1.00 95.81 164 VAL A CA 1
ATOM 1177 C C . VAL A 1 164 ? -17.101 4.993 8.295 1.00 95.81 164 VAL A C 1
ATOM 1179 O O . VAL A 1 164 ? -16.634 5.484 9.322 1.00 95.81 164 VAL A O 1
ATOM 1182 N N . ARG A 1 165 ? -17.809 3.858 8.313 1.00 93.69 165 ARG A N 1
ATOM 1183 C CA . ARG A 1 165 ? -18.067 3.119 9.557 1.00 93.69 165 ARG A CA 1
ATOM 1184 C C . ARG A 1 165 ? -16.765 2.794 10.305 1.00 93.69 165 ARG A C 1
ATOM 1186 O O . ARG A 1 165 ? -15.722 2.551 9.687 1.00 93.69 165 ARG A O 1
ATOM 1193 N N . ALA A 1 166 ? -16.854 2.694 11.628 1.00 92.31 166 ALA A N 1
ATOM 1194 C CA . ALA A 1 166 ? -15.726 2.321 12.474 1.00 92.31 166 ALA A CA 1
ATOM 1195 C C . ALA A 1 166 ? -15.186 0.914 12.155 1.00 92.31 166 ALA A C 1
ATOM 1197 O O . ALA A 1 166 ? -15.917 0.020 11.715 1.00 92.31 166 ALA A O 1
ATOM 1198 N N . TRP A 1 167 ? -13.892 0.711 12.406 1.00 87.31 167 TRP A N 1
ATOM 1199 C CA . TRP A 1 167 ? -13.247 -0.595 12.274 1.00 87.31 167 TRP A CA 1
ATOM 1200 C C . TRP A 1 167 ? -13.917 -1.622 13.202 1.00 87.31 167 TRP A C 1
ATOM 1202 O O . TRP A 1 167 ? -14.290 -1.288 14.322 1.00 87.31 167 TRP A O 1
ATOM 1212 N N . LYS A 1 168 ? -14.089 -2.864 12.728 1.00 85.75 168 LYS A N 1
ATOM 1213 C CA . LYS A 1 168 ? -14.807 -3.970 13.409 1.00 85.75 168 LYS A CA 1
ATOM 1214 C C . LYS A 1 168 ? -16.293 -3.741 13.723 1.00 85.75 168 LYS A C 1
ATOM 1216 O O . LYS A 1 168 ? -16.932 -4.660 14.217 1.00 85.75 168 LYS A O 1
ATOM 1221 N N . SER A 1 169 ? -16.864 -2.581 13.406 1.00 89.50 169 SER A N 1
ATOM 1222 C CA . SER A 1 169 ? -18.313 -2.395 13.474 1.00 89.50 169 SER A CA 1
ATOM 1223 C C . SER A 1 169 ? -18.993 -3.160 12.337 1.00 89.50 169 SER A C 1
ATOM 1225 O O . SER A 1 169 ? -18.514 -3.124 11.205 1.00 89.50 169 SER A O 1
ATOM 1227 N N . ASP A 1 170 ? -20.105 -3.834 12.615 1.00 87.75 170 ASP A N 1
ATOM 1228 C CA . ASP A 1 170 ? -20.944 -4.574 11.662 1.00 87.75 170 ASP A CA 1
ATOM 1229 C C . ASP A 1 170 ? -22.356 -3.978 11.510 1.00 87.75 170 ASP A C 1
ATOM 1231 O O . ASP A 1 170 ? -23.165 -4.484 10.737 1.00 87.75 170 ASP A O 1
ATOM 1235 N N . THR A 1 171 ? -22.627 -2.843 12.161 1.00 90.00 171 THR A N 1
ATOM 1236 C CA . THR A 1 171 ? -23.950 -2.194 12.195 1.00 90.00 171 THR A CA 1
ATOM 1237 C C . THR A 1 171 ? -24.398 -1.620 10.848 1.00 90.00 171 THR A C 1
ATOM 1239 O O . THR A 1 171 ? -25.582 -1.356 10.648 1.00 90.00 171 THR A O 1
ATOM 1242 N N . ALA A 1 172 ? -23.463 -1.421 9.916 1.00 91.62 172 ALA A N 1
ATOM 1243 C CA . ALA A 1 172 ? -23.724 -0.980 8.551 1.00 91.62 172 ALA A CA 1
ATOM 1244 C C . ALA A 1 172 ? -22.657 -1.521 7.576 1.00 91.62 172 ALA A C 1
ATOM 1246 O O . ALA A 1 172 ? -21.536 -1.835 8.001 1.00 91.62 172 ALA A O 1
ATOM 1247 N N . PRO A 1 173 ? -22.949 -1.592 6.261 1.00 92.88 173 PRO A N 1
ATOM 1248 C CA . PRO A 1 173 ? -21.947 -1.911 5.246 1.00 92.88 173 PRO A CA 1
ATOM 1249 C C . PRO A 1 173 ? -20.798 -0.894 5.229 1.00 92.88 173 PRO A C 1
ATOM 1251 O O . PRO A 1 173 ? -21.009 0.297 5.445 1.00 92.88 173 PRO A O 1
ATOM 1254 N N . ALA A 1 174 ? -19.579 -1.351 4.923 1.00 92.06 174 ALA A N 1
ATOM 1255 C CA . ALA A 1 174 ? -18.390 -0.490 4.917 1.00 92.06 174 ALA A CA 1
ATOM 1256 C C . ALA A 1 174 ? -18.445 0.615 3.856 1.00 92.06 174 ALA A C 1
ATOM 1258 O O . ALA A 1 174 ? -17.993 1.729 4.107 1.00 92.06 174 ALA A O 1
ATOM 1259 N N . ARG A 1 175 ? -19.021 0.292 2.691 1.00 96.44 175 ARG A N 1
ATOM 1260 C CA . ARG A 1 175 ? -19.147 1.180 1.530 1.00 96.44 175 ARG A CA 1
ATOM 1261 C C . ARG A 1 175 ? -17.820 1.840 1.141 1.00 96.44 175 ARG A C 1
ATOM 1263 O O . ARG A 1 175 ? -17.782 3.040 0.905 1.00 96.44 175 ARG A O 1
ATOM 1270 N N . LEU A 1 176 ? -16.742 1.063 1.084 1.00 97.69 176 LEU A N 1
ATOM 1271 C CA . LEU A 1 176 ? -15.420 1.575 0.722 1.00 97.69 176 LEU A CA 1
ATOM 1272 C C . LEU A 1 176 ? -15.330 1.859 -0.782 1.00 97.69 176 LEU A C 1
ATOM 1274 O O . LEU A 1 176 ? -16.013 1.219 -1.591 1.00 97.69 176 LEU A O 1
ATOM 1278 N N . GLY A 1 177 ? -14.466 2.805 -1.134 1.00 98.38 177 GLY A N 1
ATOM 1279 C CA . GLY A 1 177 ? -14.036 3.077 -2.497 1.00 98.38 177 GLY A CA 1
ATOM 1280 C C . GLY A 1 177 ? -12.689 2.413 -2.778 1.00 98.38 177 GLY A C 1
ATOM 1281 O O . GLY A 1 177 ? -11.833 2.317 -1.898 1.00 98.38 177 GLY A O 1
ATOM 1282 N N . GLN A 1 178 ? -12.489 1.958 -4.011 1.00 98.50 178 GLN A N 1
ATOM 1283 C CA . GLN A 1 178 ? -11.232 1.363 -4.474 1.00 98.50 178 GLN A CA 1
ATOM 1284 C C . GLN A 1 178 ? -10.877 1.906 -5.848 1.00 98.50 178 GLN A C 1
ATOM 1286 O O . GLN A 1 178 ? -11.759 2.124 -6.676 1.00 98.50 178 GLN A O 1
ATOM 1291 N N . CYS A 1 179 ? -9.589 2.067 -6.116 1.00 98.69 179 CYS A N 1
ATOM 1292 C CA . CYS A 1 179 ? -9.092 2.521 -7.405 1.00 98.69 179 CYS A CA 1
ATOM 1293 C C . CYS A 1 179 ? -8.040 1.542 -7.933 1.00 98.69 179 CYS A C 1
ATOM 1295 O O . CYS A 1 179 ? -7.118 1.158 -7.214 1.00 98.69 179 CYS A O 1
ATOM 1297 N N . PHE A 1 180 ? -8.188 1.137 -9.193 1.00 98.88 180 PHE A N 1
ATOM 1298 C CA . PHE A 1 180 ? -7.280 0.241 -9.898 1.00 98.88 180 PHE A CA 1
ATOM 1299 C C . PHE A 1 180 ? -6.851 0.879 -11.212 1.00 98.88 180 PHE A C 1
ATOM 1301 O O . PHE A 1 180 ? -7.695 1.222 -12.045 1.00 98.88 180 PHE A O 1
ATOM 1308 N N . VAL A 1 181 ? -5.544 0.970 -11.421 1.00 98.88 181 VAL A N 1
ATOM 1309 C CA . VAL A 1 181 ? -4.965 1.537 -12.637 1.00 98.88 181 VAL A CA 1
ATOM 1310 C C . VAL A 1 181 ? -4.030 0.516 -13.261 1.00 98.88 181 VAL A C 1
ATOM 1312 O O . VAL A 1 181 ? -3.249 -0.121 -12.558 1.00 98.88 181 VAL A O 1
ATOM 1315 N N . ALA A 1 182 ? -4.108 0.367 -14.576 1.00 98.94 182 ALA A N 1
ATOM 1316 C CA . ALA A 1 182 ? -3.128 -0.364 -15.362 1.00 98.94 182 ALA A CA 1
ATOM 1317 C C . ALA A 1 182 ? -2.530 0.582 -16.407 1.00 98.94 182 ALA A C 1
ATOM 1319 O O . ALA A 1 182 ? -3.267 1.329 -17.054 1.00 98.94 182 ALA A O 1
ATOM 1320 N N . VAL A 1 183 ? -1.213 0.551 -16.569 1.00 98.88 183 VAL A N 1
ATOM 1321 C CA . VAL A 1 183 ? -0.478 1.364 -17.543 1.00 98.88 183 VAL A CA 1
ATOM 1322 C C . VAL A 1 183 ? 0.358 0.430 -18.407 1.00 98.88 183 VAL A C 1
ATOM 1324 O O . VAL A 1 183 ? 1.128 -0.373 -17.883 1.00 98.88 183 VAL A O 1
ATOM 1327 N N . ASP A 1 184 ? 0.195 0.526 -19.721 1.00 98.69 184 ASP A N 1
ATOM 1328 C CA . ASP A 1 184 ? 1.010 -0.182 -20.699 1.00 98.69 184 ASP A CA 1
ATOM 1329 C C . ASP A 1 184 ? 2.328 0.569 -20.908 1.00 98.69 184 ASP A C 1
ATOM 1331 O O . ASP A 1 184 ? 2.327 1.647 -21.510 1.00 98.69 184 ASP A O 1
ATOM 1335 N N . PRO A 1 185 ? 3.465 0.040 -20.416 1.00 98.25 185 PRO A N 1
ATOM 1336 C CA . PRO A 1 185 ? 4.739 0.724 -20.571 1.00 98.25 185 PRO A CA 1
ATOM 1337 C C . PRO A 1 185 ? 5.184 0.811 -22.040 1.00 98.25 185 PRO A C 1
ATOM 1339 O O . PRO A 1 185 ? 5.946 1.716 -22.380 1.00 98.25 185 PRO A O 1
ATOM 1342 N N . SER A 1 186 ? 4.692 -0.072 -22.922 1.00 96.81 186 SER A N 1
ATOM 1343 C CA . SER A 1 186 ? 5.038 -0.067 -24.350 1.00 96.81 186 SER A CA 1
ATOM 1344 C C . SER A 1 186 ? 4.453 1.127 -25.109 1.00 96.81 186 SER A C 1
ATOM 1346 O O . SER A 1 186 ? 4.975 1.500 -26.157 1.00 96.81 186 SER A O 1
ATOM 1348 N N . ALA A 1 187 ? 3.434 1.785 -24.544 1.00 97.50 187 ALA A N 1
ATOM 1349 C CA . ALA A 1 187 ? 2.896 3.040 -25.065 1.00 97.50 187 ALA A CA 1
ATOM 1350 C C . ALA A 1 187 ? 3.838 4.243 -24.846 1.00 97.50 187 ALA A C 1
ATOM 1352 O O . ALA A 1 187 ? 3.549 5.340 -25.324 1.00 97.50 187 ALA A O 1
ATOM 1353 N N . PHE A 1 188 ? 4.944 4.054 -24.116 1.00 96.81 188 PHE A N 1
ATOM 1354 C CA . PHE A 1 188 ? 5.906 5.099 -23.778 1.00 96.81 188 PHE A CA 1
ATOM 1355 C C . PHE A 1 188 ? 7.277 4.803 -24.396 1.00 96.81 188 PHE A C 1
ATOM 1357 O O . PHE A 1 188 ? 7.470 4.948 -25.600 1.00 96.81 188 PHE A O 1
ATOM 1364 N N . ALA A 1 189 ? 8.255 4.428 -23.573 1.00 96.50 189 ALA A N 1
ATOM 1365 C CA . ALA A 1 189 ? 9.617 4.164 -24.006 1.00 96.50 189 ALA A CA 1
ATOM 1366 C C . ALA A 1 189 ? 9.851 2.650 -24.132 1.00 96.50 189 ALA A C 1
ATOM 1368 O O . ALA A 1 189 ? 9.379 1.897 -23.274 1.00 96.50 189 ALA A O 1
ATOM 1369 N N . PRO A 1 190 ? 10.613 2.202 -25.148 1.00 96.75 190 PRO A N 1
ATOM 1370 C CA . PRO A 1 190 ? 10.923 0.790 -25.327 1.00 96.75 190 PRO A CA 1
ATOM 1371 C C . PRO A 1 190 ? 11.717 0.238 -24.139 1.00 96.75 190 PRO A C 1
ATOM 1373 O O . PRO A 1 190 ? 12.283 0.991 -23.342 1.00 96.75 190 PRO A O 1
ATOM 1376 N N . ASP A 1 191 ? 11.742 -1.089 -24.037 1.00 97.19 191 ASP A N 1
ATOM 1377 C CA . ASP A 1 191 ? 12.535 -1.825 -23.050 1.00 97.19 191 ASP A CA 1
ATOM 1378 C C . ASP A 1 191 ? 12.372 -1.304 -21.610 1.00 97.19 191 ASP A C 1
ATOM 1380 O O . ASP A 1 191 ? 13.314 -0.952 -20.903 1.00 97.19 191 ASP A O 1
ATOM 1384 N N . PHE A 1 192 ? 11.121 -1.144 -21.181 1.00 98.31 192 PHE A N 1
ATOM 1385 C CA . PHE A 1 192 ? 10.833 -0.753 -19.803 1.00 98.31 192 PHE A CA 1
ATOM 1386 C C . PHE A 1 192 ? 11.312 -1.815 -18.803 1.00 98.31 192 PHE A C 1
ATOM 1388 O O . PHE A 1 192 ? 11.937 -1.480 -17.800 1.00 98.31 192 PHE A O 1
ATOM 1395 N N . SER A 1 193 ? 11.024 -3.088 -19.078 1.00 98.19 193 SER A N 1
ATOM 1396 C CA . SER A 1 193 ? 11.286 -4.194 -18.156 1.00 98.19 193 SER A CA 1
ATOM 1397 C C . SER A 1 193 ? 12.773 -4.509 -17.987 1.00 98.19 193 SER A C 1
ATOM 1399 O O . SER A 1 193 ? 13.178 -4.762 -16.853 1.00 98.19 193 SER A O 1
ATOM 1401 N N . GLY A 1 194 ? 13.582 -4.424 -19.054 1.00 98.38 194 GLY A N 1
ATOM 1402 C CA . GLY A 1 194 ? 15.039 -4.553 -18.962 1.00 98.38 194 GLY A CA 1
ATOM 1403 C C . GLY A 1 194 ? 15.647 -3.424 -18.134 1.00 98.38 194 GLY A C 1
ATOM 1404 O O . GLY A 1 194 ? 16.317 -3.673 -17.133 1.00 98.38 194 GLY A O 1
ATOM 1405 N N . ARG A 1 195 ? 15.283 -2.169 -18.430 1.00 98.25 195 ARG A N 1
ATOM 1406 C CA . ARG A 1 195 ? 15.729 -1.008 -17.636 1.00 98.25 195 ARG A CA 1
ATOM 1407 C C . ARG A 1 195 ? 15.322 -1.089 -16.165 1.00 98.25 195 ARG A C 1
ATOM 1409 O O . ARG A 1 195 ? 16.089 -0.689 -15.294 1.00 98.25 195 ARG A O 1
ATOM 1416 N N . LEU A 1 196 ? 14.127 -1.597 -15.855 1.00 98.50 196 LEU A N 1
ATOM 1417 C CA . LEU A 1 196 ? 13.710 -1.783 -14.462 1.00 98.50 196 LEU A CA 1
ATOM 1418 C C . LEU A 1 196 ? 14.534 -2.874 -13.760 1.00 98.50 196 LEU A C 1
ATOM 1420 O O . LEU A 1 196 ? 14.845 -2.725 -12.577 1.00 98.50 196 LEU A O 1
ATOM 1424 N N . SER A 1 197 ? 14.914 -3.939 -14.470 1.00 98.50 197 SER A N 1
ATOM 1425 C CA . SER A 1 197 ? 15.842 -4.944 -13.945 1.00 98.50 197 SER A CA 1
ATOM 1426 C C . SER A 1 197 ? 17.223 -4.367 -13.665 1.00 98.50 197 SER A C 1
ATOM 1428 O O . SER A 1 197 ? 17.736 -4.588 -12.571 1.00 98.50 197 SER A O 1
ATOM 1430 N N . GLU A 1 198 ? 17.780 -3.583 -14.590 1.00 98.31 198 GLU A N 1
ATOM 1431 C CA . GLU A 1 198 ? 19.066 -2.901 -14.395 1.00 98.31 198 GLU A CA 1
ATOM 1432 C C . GLU A 1 198 ? 19.029 -1.985 -13.169 1.00 98.31 198 GLU A C 1
ATOM 1434 O O . GLU A 1 198 ? 19.935 -2.012 -12.339 1.00 98.31 198 GLU A O 1
ATOM 1439 N N . VAL A 1 199 ? 17.947 -1.216 -13.002 1.00 98.12 199 VAL A N 1
ATOM 1440 C CA . VAL A 1 199 ? 17.734 -0.393 -11.805 1.00 98.12 199 VAL A CA 1
ATOM 1441 C C . VAL A 1 199 ? 17.747 -1.265 -10.551 1.00 98.12 199 VAL A C 1
ATOM 1443 O O . VAL A 1 199 ? 18.479 -0.967 -9.611 1.00 98.12 199 VAL A O 1
ATOM 1446 N N . ALA A 1 200 ? 16.983 -2.355 -10.522 1.00 98.00 200 ALA A N 1
ATOM 1447 C CA . ALA A 1 200 ? 16.947 -3.229 -9.355 1.00 98.00 200 ALA A CA 1
ATOM 1448 C C . ALA A 1 200 ? 18.338 -3.801 -9.009 1.00 98.00 200 ALA A C 1
ATOM 1450 O O . ALA A 1 200 ? 18.676 -3.898 -7.830 1.00 98.00 200 ALA A O 1
ATOM 1451 N N . ASP A 1 201 ? 19.167 -4.114 -10.008 1.00 97.88 201 ASP A N 1
ATOM 1452 C CA . ASP A 1 201 ? 20.537 -4.601 -9.799 1.00 97.88 201 ASP A CA 1
ATOM 1453 C C . ASP A 1 201 ? 21.467 -3.509 -9.270 1.00 97.88 201 ASP A C 1
ATOM 1455 O O . ASP A 1 201 ? 22.220 -3.754 -8.328 1.00 97.88 201 ASP A O 1
ATOM 1459 N N . VAL A 1 202 ? 21.363 -2.287 -9.800 1.00 98.38 202 VAL A N 1
ATOM 1460 C CA . VAL A 1 202 ? 22.110 -1.129 -9.289 1.00 98.38 202 VAL A CA 1
ATOM 1461 C C . VAL A 1 202 ? 21.804 -0.902 -7.812 1.00 98.38 202 VAL A C 1
ATOM 1463 O O . VAL A 1 202 ? 22.731 -0.773 -7.020 1.00 98.38 202 VAL A O 1
ATOM 1466 N N . PHE A 1 203 ? 20.524 -0.881 -7.424 1.00 97.50 203 PHE A N 1
ATOM 1467 C CA . PHE A 1 203 ? 20.134 -0.619 -6.035 1.00 97.50 203 PHE A CA 1
ATOM 1468 C C . PHE A 1 203 ? 20.560 -1.742 -5.084 1.00 97.50 203 PHE A C 1
ATOM 1470 O O . PHE A 1 203 ? 21.075 -1.451 -4.007 1.00 97.50 203 PHE A O 1
ATOM 1477 N N . ARG A 1 204 ? 20.399 -3.012 -5.475 1.00 96.75 204 ARG A N 1
ATOM 1478 C CA . ARG A 1 204 ? 20.860 -4.158 -4.668 1.00 96.75 204 ARG A CA 1
ATOM 1479 C C . ARG A 1 204 ? 22.384 -4.244 -4.570 1.00 96.75 204 ARG A C 1
ATOM 1481 O O . ARG A 1 204 ? 22.894 -4.787 -3.597 1.00 96.75 204 ARG A O 1
ATOM 1488 N N . GLY A 1 205 ? 23.099 -3.731 -5.571 1.00 97.75 205 GLY A N 1
ATOM 1489 C CA . GLY A 1 205 ? 24.560 -3.705 -5.624 1.00 97.75 205 GLY A CA 1
ATOM 1490 C C . GLY A 1 205 ? 25.213 -2.538 -4.878 1.00 97.75 205 GLY A C 1
ATOM 1491 O O . GLY A 1 205 ? 26.441 -2.460 -4.862 1.00 97.75 205 GLY A O 1
ATOM 1492 N N . LEU A 1 206 ? 24.435 -1.626 -4.283 1.00 98.19 206 LEU A N 1
ATOM 1493 C CA . LEU A 1 206 ? 24.983 -0.554 -3.452 1.00 98.19 206 LEU A CA 1
ATOM 1494 C C . LEU A 1 206 ? 25.635 -1.128 -2.188 1.00 98.19 206 LEU A C 1
ATOM 1496 O O . LEU A 1 206 ? 25.143 -2.093 -1.604 1.00 98.19 206 LEU A O 1
ATOM 1500 N N . GLU A 1 207 ? 26.721 -0.495 -1.742 1.00 98.19 207 GLU A N 1
ATOM 1501 C CA . GLU A 1 207 ? 27.383 -0.861 -0.491 1.00 98.19 207 GLU A CA 1
ATOM 1502 C C . GLU A 1 207 ? 26.412 -0.664 0.688 1.00 98.19 207 GLU A C 1
ATOM 1504 O O . GLU A 1 207 ? 25.898 0.447 0.881 1.00 98.19 207 GLU A O 1
ATOM 1509 N N . PRO A 1 208 ? 26.106 -1.721 1.462 1.00 98.00 208 PRO A N 1
ATOM 1510 C CA . PRO A 1 208 ? 25.193 -1.597 2.583 1.00 98.00 208 PRO A CA 1
ATOM 1511 C C . PRO A 1 208 ? 25.870 -0.858 3.742 1.00 98.00 208 PRO A C 1
ATOM 1513 O O . PRO A 1 208 ? 27.059 -1.023 4.001 1.00 98.00 208 PRO A O 1
ATOM 1516 N N . ALA A 1 209 ? 25.092 -0.071 4.489 1.00 97.56 209 ALA A N 1
ATOM 1517 C CA . ALA A 1 209 ? 25.588 0.610 5.691 1.00 97.56 209 ALA A CA 1
ATOM 1518 C C . ALA A 1 209 ? 25.992 -0.372 6.810 1.00 97.56 209 ALA A C 1
ATOM 1520 O O . ALA A 1 209 ? 26.811 -0.039 7.663 1.00 97.56 209 ALA A O 1
ATOM 1521 N N . ASP A 1 210 ? 25.402 -1.567 6.799 1.00 97.44 210 ASP A N 1
ATOM 1522 C CA . ASP A 1 210 ? 25.727 -2.696 7.662 1.00 97.44 210 ASP A CA 1
ATOM 1523 C C . ASP A 1 210 ? 25.942 -3.935 6.770 1.00 97.44 210 ASP A C 1
ATOM 1525 O O . ASP A 1 210 ? 25.006 -4.323 6.065 1.00 97.44 210 ASP A O 1
ATOM 1529 N N . PRO A 1 211 ? 27.136 -4.561 6.771 1.00 95.38 211 PRO A N 1
ATOM 1530 C CA . PRO A 1 211 ? 27.432 -5.738 5.951 1.00 95.38 211 PRO A CA 1
ATOM 1531 C C . PRO A 1 211 ? 26.470 -6.919 6.140 1.00 95.38 211 PRO A C 1
ATOM 1533 O O . PRO A 1 211 ? 26.291 -7.699 5.204 1.00 95.38 211 PRO A O 1
ATOM 1536 N N . ASP A 1 212 ? 25.830 -7.038 7.307 1.00 96.81 212 ASP A N 1
ATOM 1537 C CA . ASP A 1 212 ? 24.872 -8.110 7.605 1.00 96.81 212 ASP A CA 1
ATOM 1538 C C . ASP A 1 212 ? 23.432 -7.774 7.154 1.00 96.81 212 ASP A C 1
ATOM 1540 O O . ASP A 1 212 ? 22.538 -8.625 7.202 1.00 96.81 212 ASP A O 1
ATOM 1544 N N . SER A 1 213 ? 23.202 -6.546 6.675 1.00 95.62 213 SER A N 1
ATOM 1545 C CA . SER A 1 213 ? 21.897 -6.012 6.275 1.00 95.62 213 SER A CA 1
ATOM 1546 C C . SER A 1 213 ? 21.953 -5.452 4.841 1.00 95.62 213 SER A C 1
ATOM 1548 O O . SER A 1 213 ? 22.115 -4.242 4.654 1.00 95.62 213 SER A O 1
ATOM 1550 N N . PRO A 1 214 ? 21.816 -6.303 3.802 1.00 96.38 214 PRO A N 1
ATOM 1551 C CA . PRO A 1 214 ? 21.954 -5.877 2.410 1.00 96.38 214 PRO A CA 1
ATOM 1552 C C . PRO A 1 214 ? 20.863 -4.884 1.988 1.00 96.38 214 PRO A C 1
ATOM 1554 O O . PRO A 1 214 ? 19.745 -4.897 2.511 1.00 96.38 214 PRO A O 1
ATOM 1557 N N . VAL A 1 215 ? 21.170 -4.048 0.990 1.00 97.75 215 VAL A N 1
ATOM 1558 C CA . VAL A 1 215 ? 20.188 -3.135 0.390 1.00 97.75 215 VAL A CA 1
ATOM 1559 C C . VAL A 1 215 ? 19.122 -3.945 -0.346 1.00 97.75 215 VAL A C 1
ATOM 1561 O O . VAL A 1 215 ? 19.428 -4.787 -1.189 1.00 97.75 215 VAL A O 1
ATOM 1564 N N . LEU A 1 216 ? 17.855 -3.683 -0.025 1.00 97.25 216 LEU A N 1
ATOM 1565 C CA . LEU A 1 216 ? 16.710 -4.390 -0.593 1.00 97.25 216 LEU A CA 1
ATOM 1566 C C . LEU A 1 216 ? 15.972 -3.523 -1.609 1.00 97.25 216 LEU A C 1
ATOM 1568 O O . LEU A 1 216 ? 15.851 -2.306 -1.448 1.00 97.25 216 LEU A O 1
ATOM 1572 N N . PHE A 1 217 ? 15.404 -4.174 -2.616 1.00 97.56 217 PHE A N 1
ATOM 1573 C CA . PHE A 1 217 ? 14.483 -3.573 -3.569 1.00 97.56 217 PHE A CA 1
ATOM 1574 C C . PHE A 1 217 ? 13.028 -3.941 -3.217 1.00 97.56 217 PHE A C 1
ATOM 1576 O O . PHE A 1 217 ? 12.785 -5.042 -2.713 1.00 97.56 217 PHE A O 1
ATOM 1583 N N . PRO A 1 218 ? 12.028 -3.069 -3.460 1.00 98.19 218 PRO A N 1
ATOM 1584 C CA . PRO A 1 218 ? 10.636 -3.379 -3.127 1.00 98.19 218 PRO A CA 1
ATOM 1585 C C . PRO A 1 218 ? 10.145 -4.694 -3.757 1.00 98.19 218 PRO A C 1
ATOM 1587 O O . PRO A 1 218 ? 10.246 -4.902 -4.971 1.00 98.19 218 PRO A O 1
ATOM 1590 N N . GLY A 1 219 ? 9.630 -5.588 -2.908 1.00 97.56 219 GLY A N 1
ATOM 1591 C CA . GLY A 1 219 ? 9.238 -6.958 -3.243 1.0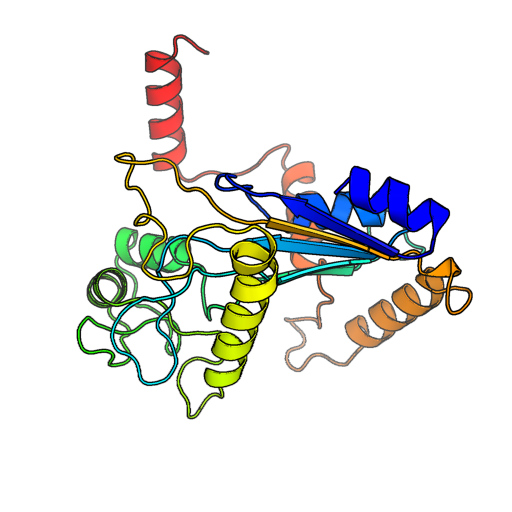0 97.56 219 GLY A CA 1
ATOM 1592 C C . GLY A 1 219 ? 10.271 -8.030 -2.873 1.00 97.56 219 GLY A C 1
ATOM 1593 O O . GLY A 1 219 ? 9.920 -9.209 -2.849 1.00 97.56 219 GLY A O 1
ATOM 1594 N N . ASP A 1 220 ? 11.523 -7.664 -2.564 1.00 97.50 220 ASP A N 1
ATOM 1595 C CA . ASP A 1 220 ? 12.540 -8.622 -2.097 1.00 97.50 220 ASP A CA 1
ATOM 1596 C C . ASP A 1 220 ? 12.144 -9.316 -0.780 1.00 97.50 220 ASP A C 1
ATOM 1598 O O . ASP A 1 220 ? 12.213 -10.550 -0.734 1.00 97.50 220 ASP A O 1
ATOM 1602 N N . PRO A 1 221 ? 11.688 -8.601 0.275 1.00 97.12 221 PRO A N 1
ATOM 1603 C CA . PRO A 1 221 ? 11.284 -9.247 1.524 1.00 97.12 221 PRO A CA 1
ATOM 1604 C C . PRO A 1 221 ? 10.141 -10.248 1.328 1.00 97.12 221 PRO A C 1
ATOM 1606 O O . PRO A 1 221 ? 10.167 -11.346 1.890 1.00 97.12 221 PRO A O 1
ATOM 1609 N N . GLU A 1 222 ? 9.144 -9.882 0.518 1.00 97.38 222 GLU A N 1
ATOM 1610 C CA . GLU A 1 222 ? 7.978 -10.714 0.232 1.00 97.38 222 GLU A CA 1
ATOM 1611 C C . GLU A 1 222 ? 8.374 -11.975 -0.544 1.00 97.38 222 GLU A C 1
ATOM 1613 O O . GLU A 1 222 ? 7.981 -13.071 -0.143 1.00 97.38 222 GLU A O 1
ATOM 1618 N N . ARG A 1 223 ? 9.218 -11.853 -1.579 1.00 95.94 223 ARG A N 1
ATOM 1619 C CA . ARG A 1 223 ? 9.746 -13.009 -2.327 1.00 95.94 223 ARG A CA 1
ATOM 1620 C C . ARG A 1 223 ? 10.554 -13.952 -1.447 1.00 95.94 223 ARG A C 1
ATOM 1622 O O . ARG A 1 223 ? 10.363 -15.166 -1.501 1.00 95.94 223 ARG A O 1
ATOM 1629 N N . ALA A 1 224 ? 11.442 -13.412 -0.613 1.00 96.38 224 ALA A N 1
ATOM 1630 C CA . ALA A 1 224 ? 12.231 -14.223 0.309 1.00 96.38 224 ALA A CA 1
ATOM 1631 C C . ALA A 1 224 ? 11.327 -14.984 1.294 1.00 96.38 224 ALA A C 1
ATOM 1633 O O . ALA A 1 224 ? 11.568 -16.158 1.590 1.00 96.38 224 ALA A O 1
ATOM 1634 N N . ARG A 1 225 ? 10.253 -14.337 1.770 1.00 96.25 225 ARG A N 1
ATOM 1635 C CA . ARG A 1 225 ? 9.257 -14.969 2.639 1.00 96.25 225 ARG A CA 1
ATOM 1636 C C . ARG A 1 225 ? 8.457 -16.051 1.916 1.00 96.25 225 ARG A C 1
ATOM 1638 O O . ARG A 1 225 ? 8.240 -17.108 2.500 1.00 96.25 225 ARG A O 1
ATOM 1645 N N . GLU A 1 226 ? 8.026 -15.809 0.683 1.00 95.31 226 GLU A N 1
ATOM 1646 C CA . GLU A 1 226 ? 7.315 -16.796 -0.135 1.00 95.31 226 GLU A CA 1
ATOM 1647 C C . GLU A 1 226 ? 8.180 -18.041 -0.376 1.00 95.31 226 GLU A C 1
ATOM 1649 O O . GLU A 1 226 ? 7.728 -19.161 -0.134 1.00 95.31 226 GLU A O 1
ATOM 1654 N N . ALA A 1 227 ? 9.454 -17.848 -0.733 1.00 95.88 227 ALA A N 1
ATOM 1655 C CA . ALA A 1 227 ? 10.415 -18.933 -0.905 1.00 95.88 227 ALA A CA 1
ATOM 1656 C C . ALA A 1 227 ? 10.661 -19.725 0.396 1.00 95.88 227 ALA A C 1
ATOM 1658 O O . ALA A 1 227 ? 10.746 -20.954 0.358 1.00 95.88 227 ALA A O 1
ATOM 1659 N N . ASP A 1 228 ? 10.743 -19.057 1.556 1.00 96.75 228 ASP A N 1
ATOM 1660 C CA . ASP A 1 228 ? 10.824 -19.735 2.861 1.00 96.75 228 ASP A CA 1
ATOM 1661 C C . ASP A 1 228 ? 9.578 -20.585 3.140 1.00 96.75 228 ASP A C 1
ATOM 1663 O O . ASP A 1 228 ? 9.705 -21.760 3.487 1.00 96.75 228 ASP A O 1
ATOM 1667 N N . CYS A 1 229 ? 8.381 -20.025 2.951 1.00 96.94 229 CYS A N 1
ATOM 1668 C CA . CYS A 1 229 ? 7.124 -20.749 3.145 1.00 96.94 229 CYS A CA 1
ATOM 1669 C C . CYS A 1 229 ? 7.030 -21.973 2.222 1.00 96.94 229 CYS A C 1
ATOM 1671 O O . CYS A 1 229 ? 6.689 -23.063 2.685 1.00 96.94 229 CYS A O 1
ATOM 1673 N N . ALA A 1 230 ? 7.387 -21.822 0.942 1.00 95.38 230 ALA A N 1
ATOM 1674 C CA . ALA A 1 230 ? 7.415 -22.919 -0.022 1.00 95.38 230 ALA A CA 1
ATOM 1675 C C . ALA A 1 230 ? 8.408 -24.015 0.395 1.00 95.38 230 ALA A C 1
ATOM 1677 O O . ALA A 1 230 ? 8.048 -25.190 0.438 1.00 95.38 230 ALA A O 1
ATOM 1678 N N . ARG A 1 231 ? 9.630 -23.637 0.794 1.00 97.19 231 ARG A N 1
ATOM 1679 C CA . ARG A 1 231 ? 10.654 -24.573 1.290 1.00 97.19 231 ARG A CA 1
ATOM 1680 C C . ARG A 1 231 ? 10.192 -25.340 2.530 1.00 97.19 231 ARG A C 1
ATOM 1682 O O . ARG A 1 231 ? 10.524 -26.510 2.686 1.00 97.19 231 ARG A O 1
ATOM 1689 N N . ARG A 1 232 ? 9.449 -24.685 3.423 1.00 96.25 232 ARG A N 1
ATOM 1690 C CA . ARG A 1 232 ? 8.897 -25.296 4.642 1.00 96.25 232 ARG A CA 1
ATOM 1691 C C . ARG A 1 232 ? 7.636 -26.125 4.389 1.00 96.25 232 ARG A C 1
ATOM 1693 O O . ARG A 1 232 ? 7.201 -26.823 5.300 1.00 96.25 232 ARG A O 1
ATOM 1700 N N . GLY A 1 233 ? 7.043 -26.027 3.198 1.00 97.00 233 GLY A N 1
ATOM 1701 C CA . GLY A 1 233 ? 5.775 -26.668 2.856 1.00 97.00 233 GLY A CA 1
ATOM 1702 C C . GLY A 1 233 ? 4.550 -26.025 3.517 1.00 97.00 233 GLY A C 1
ATOM 1703 O O . GLY A 1 233 ? 3.506 -26.666 3.596 1.00 97.00 233 GLY A O 1
ATOM 1704 N N . GLY A 1 234 ? 4.651 -24.788 4.019 1.00 94.44 234 GLY A N 1
ATOM 1705 C CA . GLY A 1 234 ? 3.528 -24.124 4.680 1.00 94.44 234 GLY A CA 1
ATOM 1706 C C . GLY A 1 234 ? 3.864 -22.808 5.380 1.00 94.44 234 GLY A C 1
ATOM 1707 O O . GLY A 1 234 ? 5.018 -22.386 5.472 1.00 94.44 234 GLY A O 1
ATOM 1708 N N . VAL A 1 235 ? 2.819 -22.164 5.902 1.00 94.62 235 VAL A N 1
ATOM 1709 C CA . VAL A 1 235 ? 2.893 -20.902 6.654 1.00 94.62 235 VAL A CA 1
ATOM 1710 C C . VAL A 1 235 ? 2.766 -21.186 8.150 1.00 94.62 235 VAL A C 1
ATOM 1712 O O . VAL A 1 235 ? 1.936 -21.987 8.575 1.00 94.62 235 VAL A O 1
ATOM 1715 N N . ALA A 1 236 ? 3.581 -20.517 8.966 1.00 91.50 236 ALA A N 1
ATOM 1716 C CA . ALA A 1 236 ? 3.501 -20.626 10.419 1.00 91.50 236 ALA A CA 1
ATOM 1717 C C . ALA A 1 236 ? 2.473 -19.650 11.001 1.00 91.50 236 ALA A C 1
ATOM 1719 O O . ALA A 1 236 ? 2.502 -18.457 10.699 1.00 91.50 236 ALA A O 1
ATOM 1720 N N . TYR A 1 237 ? 1.640 -20.146 11.913 1.00 89.69 237 TYR A N 1
ATOM 1721 C CA . TYR A 1 237 ? 0.703 -19.342 12.691 1.00 89.69 237 TYR A CA 1
ATOM 1722 C C . TYR A 1 237 ? 0.993 -19.466 14.185 1.00 89.69 237 TYR A C 1
ATOM 1724 O O . TYR A 1 237 ? 1.498 -20.482 14.660 1.00 89.69 237 TYR A O 1
ATOM 1732 N N . HIS A 1 238 ? 0.650 -18.423 14.941 1.00 87.62 238 HIS A N 1
ATOM 1733 C CA . HIS A 1 238 ? 0.664 -18.487 16.398 1.00 87.62 238 HIS A CA 1
ATOM 1734 C C . HIS A 1 238 ? -0.379 -19.504 16.890 1.00 87.62 238 HIS A C 1
ATOM 1736 O O . HIS A 1 238 ? -1.473 -19.579 16.329 1.00 87.62 238 HIS A O 1
ATOM 1742 N N . VAL A 1 239 ? -0.088 -20.232 17.973 1.00 91.25 239 VAL A N 1
ATOM 1743 C CA . VAL A 1 239 ? -0.973 -21.290 18.504 1.00 91.25 239 VAL A CA 1
ATOM 1744 C C . VAL A 1 239 ? -2.402 -20.799 18.773 1.00 91.25 239 VAL A C 1
ATOM 1746 O O . VAL A 1 239 ? -3.362 -21.470 18.413 1.00 91.25 239 VAL A O 1
ATOM 1749 N N . ASN A 1 240 ? -2.560 -19.578 19.292 1.00 87.88 240 ASN A N 1
ATOM 1750 C CA . ASN A 1 240 ? -3.882 -18.975 19.511 1.00 87.88 240 ASN A CA 1
ATOM 1751 C C . ASN A 1 240 ? -4.686 -18.782 18.213 1.00 87.88 240 ASN A C 1
ATOM 1753 O O . ASN A 1 240 ? -5.907 -18.895 18.234 1.00 87.88 240 ASN A O 1
ATOM 1757 N N . GLN A 1 241 ? -4.023 -18.500 17.086 1.00 88.50 241 GLN A N 1
ATOM 1758 C CA . GLN A 1 241 ? -4.700 -18.378 15.794 1.00 88.50 241 GLN A CA 1
ATOM 1759 C C . GLN A 1 241 ? -5.179 -19.749 15.308 1.00 88.50 241 GLN A C 1
ATOM 1761 O O . GLN A 1 241 ? -6.294 -19.854 14.811 1.00 88.50 241 GLN A O 1
ATOM 1766 N N . LEU A 1 242 ? -4.369 -20.798 15.491 1.00 93.12 242 LEU A N 1
ATOM 1767 C CA . LEU A 1 242 ? -4.754 -22.172 15.154 1.00 93.12 242 LEU A CA 1
ATOM 1768 C C . LEU A 1 242 ? -5.945 -22.642 15.997 1.00 93.12 242 LEU A C 1
ATOM 1770 O O . LEU A 1 242 ? -6.893 -23.194 15.452 1.00 93.12 242 LEU A O 1
ATOM 1774 N N . ALA A 1 243 ? -5.933 -22.360 17.303 1.00 94.19 243 ALA A N 1
ATOM 1775 C CA . ALA A 1 243 ? -7.046 -22.680 18.194 1.00 94.19 243 ALA A CA 1
ATOM 1776 C C . ALA A 1 243 ? -8.343 -21.964 17.778 1.00 94.19 243 ALA A C 1
ATOM 1778 O O . ALA A 1 243 ? -9.405 -22.579 17.749 1.00 94.19 243 ALA A O 1
ATOM 1779 N N . HIS A 1 244 ? -8.253 -20.682 17.408 1.00 92.81 244 HIS A N 1
ATOM 1780 C CA . HIS A 1 244 ? -9.402 -19.930 16.906 1.00 92.81 244 HIS A CA 1
ATOM 1781 C C . HIS A 1 244 ? -9.945 -20.500 15.587 1.00 92.81 244 HIS A C 1
ATOM 1783 O O . HIS A 1 244 ? -11.154 -20.657 15.448 1.00 92.81 244 HIS A O 1
ATOM 1789 N N . LEU A 1 245 ? -9.068 -20.845 14.637 1.00 94.94 245 LEU A N 1
ATOM 1790 C CA . LEU A 1 245 ? -9.474 -21.451 13.365 1.00 94.94 245 LEU A CA 1
ATOM 1791 C C . LEU A 1 245 ? -10.127 -22.824 13.565 1.00 94.94 245 LEU A C 1
ATOM 1793 O O . LEU A 1 245 ? -11.127 -23.104 12.916 1.00 94.94 245 LEU A O 1
ATOM 1797 N N . ALA A 1 246 ? -9.616 -23.647 14.485 1.00 95.56 246 ALA A N 1
ATOM 1798 C CA . ALA A 1 246 ? -10.214 -24.941 14.813 1.00 95.56 246 ALA A CA 1
ATOM 1799 C C . ALA A 1 246 ? -11.621 -24.795 15.418 1.00 95.56 246 ALA A C 1
ATOM 1801 O O . ALA A 1 246 ? -12.527 -25.539 15.053 1.00 95.56 246 ALA A O 1
ATOM 1802 N N . ALA A 1 247 ? -11.826 -23.813 16.303 1.00 96.56 247 ALA A N 1
ATOM 1803 C CA . ALA A 1 247 ? -13.152 -23.510 16.843 1.00 96.56 247 ALA A CA 1
ATOM 1804 C C . ALA A 1 247 ? -14.118 -23.038 15.741 1.00 96.56 247 ALA A C 1
ATOM 1806 O O . ALA A 1 247 ? -15.238 -23.533 15.647 1.00 96.56 247 ALA A O 1
ATOM 1807 N N . LEU A 1 248 ? -13.661 -22.149 14.851 1.00 96.88 248 LEU A N 1
ATOM 1808 C CA . LEU A 1 248 ? -14.461 -21.681 13.717 1.00 96.88 248 LEU A CA 1
ATOM 1809 C C . LEU A 1 248 ? -14.824 -22.824 12.754 1.00 96.88 248 LEU A C 1
ATOM 1811 O O . LEU A 1 248 ? -15.949 -22.885 12.268 1.00 96.88 248 LEU A O 1
ATOM 1815 N N . ALA A 1 249 ? -13.896 -23.747 12.497 1.00 97.38 249 ALA A N 1
ATOM 1816 C CA . ALA A 1 249 ? -14.139 -24.921 11.663 1.00 97.38 249 ALA A CA 1
ATOM 1817 C C . ALA A 1 249 ? -15.261 -25.799 12.247 1.00 97.38 249 ALA A C 1
ATOM 1819 O O . ALA A 1 249 ? -16.187 -26.176 11.528 1.00 97.38 249 ALA A O 1
ATOM 1820 N N . GLN A 1 250 ? -15.259 -26.015 13.568 1.00 97.00 250 GLN A N 1
ATOM 1821 C CA . GLN A 1 250 ? -16.339 -26.721 14.268 1.00 97.00 250 GLN A CA 1
ATOM 1822 C C . GLN A 1 250 ? -17.688 -26.001 14.143 1.00 97.00 250 GLN A C 1
ATOM 1824 O O . GLN A 1 250 ? -18.693 -26.645 13.849 1.00 97.00 250 GLN A O 1
ATOM 1829 N N . GLU A 1 251 ? -17.717 -24.679 14.327 1.00 97.19 251 GLU A N 1
ATOM 1830 C CA . GLU A 1 251 ? -18.937 -23.871 14.182 1.00 97.19 251 GLU A CA 1
ATOM 1831 C C . GLU A 1 251 ? -19.505 -23.922 12.757 1.00 97.19 251 GLU A C 1
ATOM 1833 O O . GLU A 1 251 ? -20.721 -23.960 12.567 1.00 97.19 251 GLU A O 1
ATOM 1838 N N . CYS A 1 252 ? -18.631 -23.947 11.749 1.00 97.44 252 CYS A N 1
ATOM 1839 C CA . CYS A 1 252 ? -19.017 -24.017 10.343 1.00 97.44 252 CYS A CA 1
ATOM 1840 C C . CYS A 1 252 ? -19.254 -25.448 9.827 1.00 97.44 252 CYS A C 1
ATOM 1842 O O . CYS A 1 252 ? -19.715 -25.600 8.696 1.00 97.44 252 CYS A O 1
ATOM 1844 N N . GLY A 1 253 ? -18.950 -26.486 10.613 1.00 96.62 253 GLY A N 1
ATOM 1845 C CA . GLY A 1 253 ? -19.052 -27.884 10.184 1.00 96.62 253 GLY A CA 1
ATOM 1846 C C . GLY A 1 253 ? -18.050 -28.266 9.088 1.00 96.62 253 GLY A C 1
ATOM 1847 O O . GLY A 1 253 ? -18.393 -29.027 8.185 1.00 96.62 253 GLY A O 1
ATOM 1848 N N . VAL A 1 254 ? -16.837 -27.713 9.145 1.00 95.94 254 VAL A N 1
ATOM 1849 C CA . VAL A 1 254 ? -15.736 -27.974 8.206 1.00 95.94 254 VAL A CA 1
ATOM 1850 C C . VAL A 1 254 ? -14.591 -28.656 8.962 1.00 95.94 254 VAL A C 1
ATOM 1852 O O . VAL A 1 254 ? -14.350 -28.325 10.122 1.00 95.94 254 VAL A O 1
ATOM 1855 N N . GLU A 1 255 ? -13.926 -29.623 8.322 1.00 84.56 255 GLU A N 1
ATOM 1856 C CA . GLU A 1 255 ? -12.712 -30.280 8.843 1.00 84.56 255 GLU A CA 1
ATOM 1857 C C . GLU A 1 255 ? -11.451 -29.448 8.571 1.00 84.56 255 GLU A C 1
ATOM 1859 O O . GLU A 1 255 ? -11.308 -28.942 7.431 1.00 84.56 255 GLU A O 1
#

pLDDT: mean 96.57, std 2.66, range [84.56, 98.94]

Foldseek 3Di:
DVQQLVVCVVPQKRKDKDWLDADDPFQQVQQVVLQVVQWKKWKWWWAAFFEAAAPGFAGFTGLIWTWIWHHAPDPPDIFIDTGGQFLDDVVVLVVCVVVVHFADWLFAAANRRHTGRGSVRRNRTHTQGNLRHVVSPSNVSNVSRVVRQCSFPVVRVFDGTNRADHPPDPPDRRGMMMMMMIGNCVVDDPPPNHVVVVVQCVQQPDDDPDPVDTGHGHCRVVVVVVVVQVVVVHDDDDPVVVVVVVVVCVVVVHD

InterPro domains:
  IPR003767 Malate/L-lactate dehydrogenase-like [PF02615] (1-245)
  IPR003767 Malate/L-lactate dehydrogenase-like [PTHR11091] (1-255)
  IPR036111 Malate/L-sulfolactate/L-lactate dehydrogenase-like superfamily [SSF89733] (1-254)
  IPR043143 Malate/L-sulfolactate/L-lactate dehydrogenase-like, NADPH binding domain [G3DSA:3.30.1370.60] (1-217)

Sequence (255 aa):
MDLAVAKARQCGVGWVVAANSTHFGIAGHYSLRAAGHGLIGLAFTNASPILVPTRAKQPALGTNPVCMAAPTDRPGEPFLLDMATSAVAYGKVEMKHRTGQQLPAGWAVDSEGRETRDSEAGLHGGVLPLGGLEETSGYKGYGLALMVEILCSLLAGTPVGPSVRAWKSDTAPARLGQCFVAVDPSAFAPDFSGRLSEVADVFRGLEPADPDSPVLFPGDPERAREADCARRGGVAYHVNQLAHLAALAQECGVE

Secondary structure (DSSP, 8-state):
-HHHHHHHHHHSEEEEEEEEE---S-HHHHHHHHHTTTSEEEEEE--SS-BPPTT-SS--B----EEEEE--SSTT--EEEEE-SBSS-HHHHHHHHHTTPPPPTTSEE-TTS-EE--HHHHHHSEEPBTT-SGGGTHHHHHHHHHHHHIIIIIHHT---GGGSPPTT--SS---EEEEEEEE-GGGSSS-HHHHHHHHHHHHHTSPPSBTTB----TTHHHHHHHHHHHHHTS----HHHHHHHHHHHHHHT--

Radius of gyration: 19.96 Å; Cα contacts (8 Å, |Δi|>4): 567; chains: 1; bounding box: 51×49×52 Å

Nearest PDB structures (foldseek):
  1z2i-assembly1_B  TM=9.401E-01  e=1.029E-23  Agrobacterium tumefaciens
  4h8a-assembly1_A  TM=9.455E-01  e=6.078E-22  Escherichia coli
  3i0p-assembly1_A-2  TM=9.329E-01  e=2.367E-21  Entamoeba histolytica
  1xrh-assembly1_B  TM=9.274E-01  e=4.747E-22  Escherichia coli
  1v9n-assembly1_A-2  TM=9.150E-01  e=3.707E-22  Pyrococcus horikoshii OT3

Mean predicted aligned error: 3.37 Å